Protein AF-A0A7S2ATQ6-F1 (afdb_monomer_lite)

Sequence (217 aa):
RILLGAAATAGFAAFALIPTEQLEQTSNAPVFMQLEAVATLQLRLDEAAKFADDGNADGYRALLESMTGNDDRNAYTILKKAGLRLDDAAKRERARVLSIEVRDALDEALQYFDAMAAPGVIKGAALLANDERRRFAKTAATSTAAKLSEFARLYGREDREAGAERALTKMGPMQVATETTIPVGSQQEGEDGVEGVASSPSPPPPPPPTPLQRLGW

Secondary structure (DSSP, 8-state):
-HHHHHHHHHHHHHHHTS-GGGTS------HHHHHHHHHHHHHHHHHHHHHHHTT-HHHHHHHHHHHHSSSTTSHHHHHHHHHTT-SSHHHHHHHHHHHHHHHHHHHHHHHHHHHHT-TTS--GGGGG-SHHHHHHHHHHHHHHHHHHHHHHTTS-HHHHHHHHHHHHHHH-S--------------------------PPPPPPPPPPPHHHHHT-

pLDDT: mean 75.15, std 18.69, range [37.72, 96.81]

Structure (mmCIF, N/CA/C/O backbone):
data_AF-A0A7S2ATQ6-F1
#
_entry.id   AF-A0A7S2ATQ6-F1
#
loop_
_atom_site.group_PDB
_atom_site.id
_atom_site.type_symbol
_atom_site.label_atom_id
_atom_site.label_alt_id
_atom_site.label_comp_id
_atom_site.label_asym_id
_atom_site.label_entity_id
_atom_site.label_seq_id
_atom_site.pdbx_PDB_ins_code
_atom_site.Cartn_x
_atom_site.Cartn_y
_atom_site.Cartn_z
_atom_site.occupancy
_atom_site.B_iso_or_equiv
_atom_site.auth_seq_id
_atom_site.auth_comp_id
_atom_site.auth_asym_id
_atom_site.auth_atom_id
_atom_site.pdbx_PDB_model_num
ATOM 1 N N . ARG A 1 1 ? 19.274 -17.275 46.325 1.00 51.59 1 ARG A N 1
ATOM 2 C CA . ARG A 1 1 ? 19.495 -17.383 44.858 1.00 51.59 1 ARG A CA 1
ATOM 3 C C . ARG A 1 1 ? 18.257 -17.928 44.141 1.00 51.59 1 ARG A C 1
ATOM 5 O O . ARG A 1 1 ? 17.758 -17.227 43.280 1.00 51.59 1 ARG A O 1
ATOM 12 N N . ILE A 1 2 ? 17.688 -19.067 44.558 1.00 56.69 2 ILE A N 1
ATOM 13 C CA . ILE A 1 2 ? 16.440 -19.617 43.976 1.00 56.69 2 ILE A CA 1
ATOM 14 C C . ILE A 1 2 ? 15.232 -18.672 44.151 1.00 56.69 2 ILE A C 1
ATOM 16 O O . ILE A 1 2 ? 14.524 -18.407 43.189 1.00 56.69 2 ILE A O 1
ATOM 20 N N . LEU A 1 3 ? 15.057 -18.067 45.334 1.00 55.44 3 LEU A N 1
ATOM 21 C CA . LEU A 1 3 ? 13.984 -17.084 45.585 1.00 55.44 3 LEU A CA 1
ATOM 22 C C . LEU A 1 3 ? 14.083 -15.817 44.719 1.00 55.44 3 LEU A C 1
ATOM 24 O O . LEU A 1 3 ? 13.065 -15.257 44.330 1.00 55.44 3 LEU A O 1
ATOM 28 N N . LEU A 1 4 ? 15.304 -15.391 44.383 1.00 58.06 4 LEU A N 1
ATOM 29 C CA . LEU A 1 4 ? 15.530 -14.233 43.515 1.00 58.06 4 LEU A CA 1
ATOM 30 C C . LEU A 1 4 ? 15.189 -14.569 42.053 1.00 58.06 4 LEU A C 1
ATOM 32 O O . LEU A 1 4 ? 14.639 -13.736 41.343 1.00 58.06 4 LEU A O 1
ATOM 36 N N . GLY A 1 5 ? 15.465 -15.812 41.636 1.00 53.84 5 GLY A N 1
ATOM 37 C CA . GLY A 1 5 ? 15.050 -16.341 40.337 1.00 53.84 5 GLY A CA 1
ATOM 38 C C . GLY A 1 5 ? 13.530 -16.412 40.211 1.00 53.84 5 GLY A C 1
ATOM 39 O O . GLY A 1 5 ? 12.989 -15.875 39.256 1.00 53.84 5 GLY A O 1
ATOM 40 N N . ALA A 1 6 ? 12.839 -16.970 41.211 1.00 58.44 6 ALA A N 1
ATOM 41 C CA . ALA A 1 6 ? 11.378 -17.088 41.203 1.00 58.44 6 ALA A CA 1
ATOM 42 C C . ALA A 1 6 ? 10.665 -15.722 41.190 1.00 58.44 6 ALA A C 1
ATOM 44 O O . ALA A 1 6 ? 9.692 -15.545 40.460 1.00 58.44 6 ALA A O 1
ATOM 45 N N . ALA A 1 7 ? 11.173 -14.738 41.941 1.00 59.41 7 ALA A N 1
ATOM 46 C CA . ALA A 1 7 ? 10.636 -13.377 41.928 1.00 59.41 7 ALA A CA 1
ATOM 47 C C . ALA A 1 7 ? 10.831 -12.685 40.566 1.00 59.41 7 ALA A C 1
ATOM 49 O O . ALA A 1 7 ? 9.924 -12.008 40.086 1.00 59.41 7 ALA A O 1
ATOM 50 N N . ALA A 1 8 ? 11.976 -12.900 39.907 1.00 58.59 8 ALA A N 1
ATOM 51 C CA . ALA A 1 8 ? 12.214 -12.382 38.563 1.00 58.59 8 ALA A CA 1
ATOM 52 C C . ALA A 1 8 ? 11.282 -13.039 37.530 1.00 58.59 8 ALA A C 1
ATOM 54 O O . ALA A 1 8 ? 10.672 -12.333 36.732 1.00 58.59 8 ALA A O 1
ATOM 55 N N . THR A 1 9 ? 11.095 -14.364 37.572 1.00 60.38 9 THR A N 1
ATOM 56 C CA . THR A 1 9 ? 10.189 -15.063 36.641 1.00 60.38 9 THR A CA 1
ATOM 57 C C . THR A 1 9 ? 8.727 -14.658 36.850 1.00 60.38 9 THR A C 1
ATOM 59 O O . THR A 1 9 ? 8.008 -14.469 35.873 1.00 60.38 9 THR A O 1
ATOM 62 N N . ALA A 1 10 ? 8.297 -14.448 38.100 1.00 59.09 10 ALA A N 1
ATOM 63 C CA . ALA A 1 10 ? 6.959 -13.944 38.415 1.00 59.0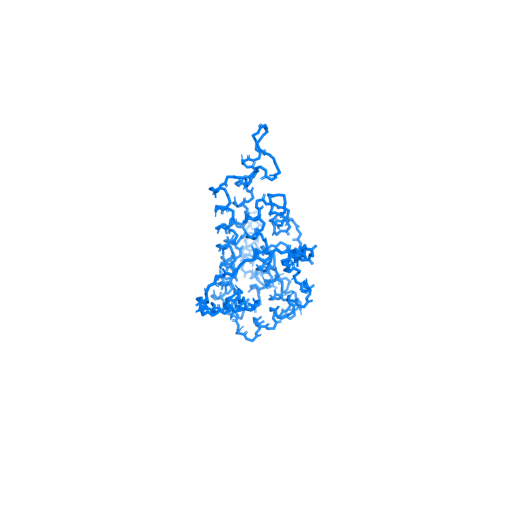9 10 ALA A CA 1
ATOM 64 C C . ALA A 1 10 ? 6.753 -12.490 37.945 1.00 59.09 10 ALA A C 1
ATOM 66 O O . ALA A 1 10 ? 5.690 -12.162 37.422 1.00 59.09 10 ALA A O 1
ATOM 67 N N . GLY A 1 11 ? 7.777 -11.634 38.059 1.00 58.06 11 GLY A N 1
ATOM 68 C CA . GLY A 1 11 ? 7.748 -10.266 37.532 1.00 58.06 11 GLY A CA 1
ATOM 69 C C . GLY A 1 11 ? 7.658 -10.211 36.003 1.00 58.06 11 GLY A C 1
ATOM 70 O O . GLY A 1 11 ? 6.852 -9.458 35.464 1.00 58.06 11 GLY A O 1
ATOM 71 N N . PHE A 1 12 ? 8.416 -11.052 35.291 1.00 57.91 12 PHE A N 1
ATOM 72 C CA . PHE A 1 12 ? 8.335 -11.147 33.827 1.00 57.91 12 PHE A CA 1
ATOM 73 C C . PHE A 1 12 ? 7.008 -11.747 33.342 1.00 57.91 12 PHE A C 1
ATOM 75 O O . PHE A 1 12 ? 6.458 -11.274 32.350 1.00 57.91 12 PHE A O 1
ATOM 82 N N . ALA A 1 13 ? 6.453 -12.730 34.058 1.00 57.47 13 ALA A N 1
ATOM 83 C CA . ALA A 1 13 ? 5.127 -13.268 33.754 1.00 57.47 13 ALA A CA 1
ATOM 84 C C . ALA A 1 13 ? 4.019 -12.217 33.956 1.00 57.47 13 ALA A C 1
ATOM 86 O O . ALA A 1 13 ? 3.088 -12.155 33.157 1.00 57.47 13 ALA A O 1
ATOM 87 N N . ALA A 1 14 ? 4.143 -11.349 34.967 1.00 58.22 14 ALA A N 1
ATOM 88 C CA . ALA A 1 14 ? 3.207 -10.246 35.183 1.00 58.22 14 ALA A CA 1
ATOM 89 C C . ALA A 1 14 ? 3.276 -9.192 34.063 1.00 58.22 14 ALA A C 1
ATOM 91 O O . ALA A 1 14 ? 2.235 -8.698 33.642 1.00 58.22 14 ALA A O 1
ATOM 92 N N . PHE A 1 15 ? 4.466 -8.896 33.526 1.00 54.22 15 PHE A N 1
ATOM 93 C CA . PHE A 1 15 ? 4.622 -7.998 32.371 1.00 54.22 15 PHE A CA 1
ATOM 94 C C . PHE A 1 15 ? 4.136 -8.608 31.047 1.00 54.22 15 PHE A C 1
ATOM 96 O O . PHE A 1 15 ? 3.654 -7.869 30.195 1.00 54.22 15 PHE A O 1
ATOM 103 N N . ALA A 1 16 ? 4.196 -9.934 30.880 1.00 58.81 16 ALA A N 1
ATOM 104 C CA . ALA A 1 16 ? 3.630 -10.623 29.713 1.00 58.81 16 ALA A CA 1
ATOM 105 C C . ALA A 1 16 ? 2.086 -10.615 29.686 1.00 58.81 16 ALA A C 1
ATOM 107 O O . ALA A 1 16 ? 1.490 -10.828 28.635 1.00 58.81 16 ALA A O 1
ATOM 108 N N . LEU A 1 17 ? 1.447 -10.371 30.836 1.00 57.38 17 LEU A N 1
ATOM 109 C CA . LEU A 1 17 ? -0.008 -10.268 30.995 1.00 57.38 17 LEU A CA 1
ATOM 110 C C . LEU A 1 17 ? -0.537 -8.830 30.906 1.00 57.38 17 LEU A C 1
ATOM 112 O O . LEU A 1 17 ? -1.751 -8.634 30.937 1.00 57.38 17 LEU A O 1
ATOM 116 N N . ILE A 1 18 ? 0.340 -7.826 30.800 1.00 52.88 18 ILE A N 1
ATOM 117 C CA . ILE A 1 18 ? -0.088 -6.457 30.508 1.00 52.88 18 ILE A CA 1
ATOM 118 C C . ILE A 1 18 ? -0.430 -6.414 29.015 1.00 52.88 18 ILE A C 1
ATOM 120 O O . ILE A 1 18 ? 0.461 -6.673 28.203 1.00 52.88 18 ILE A O 1
ATOM 124 N N . PRO A 1 19 ? -1.677 -6.083 28.627 1.00 53.47 19 PRO A N 1
ATOM 125 C CA . PRO A 1 19 ? -2.028 -5.925 27.226 1.00 53.47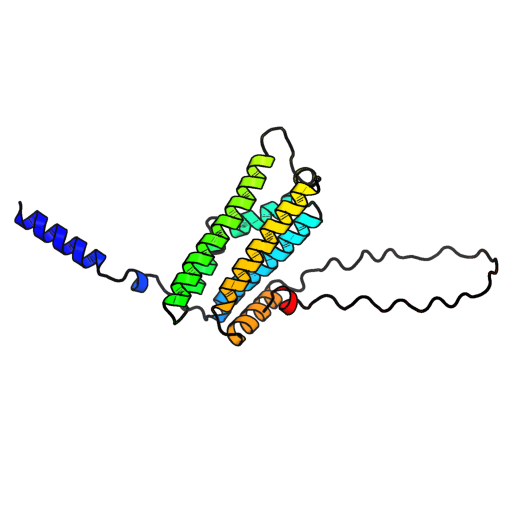 19 PRO A CA 1
ATOM 126 C C . PRO A 1 19 ? -1.206 -4.765 26.666 1.00 53.47 19 PRO A C 1
ATOM 128 O O . PRO A 1 19 ? -1.493 -3.593 26.912 1.00 53.47 19 PRO A O 1
ATOM 131 N N . THR A 1 20 ? -0.151 -5.084 25.922 1.00 55.44 20 THR A N 1
ATOM 132 C CA . THR A 1 20 ? 0.688 -4.107 25.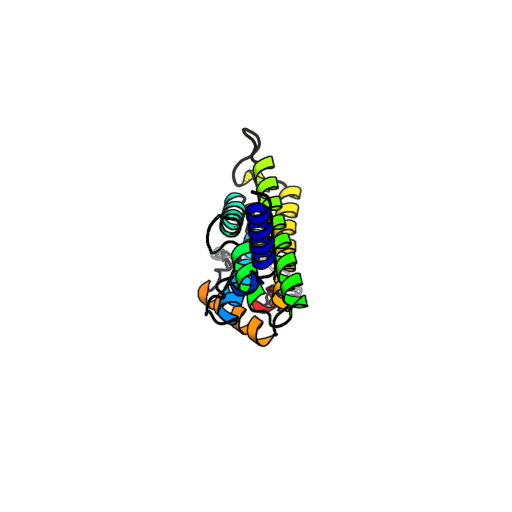214 1.00 55.44 20 THR A CA 1
ATOM 133 C C . THR A 1 20 ? -0.123 -3.287 24.208 1.00 55.44 20 THR A C 1
ATOM 135 O O . THR A 1 20 ? 0.265 -2.174 23.870 1.00 55.44 20 THR A O 1
ATOM 138 N N . GLU A 1 21 ? -1.304 -3.778 23.831 1.00 52.47 21 GLU A N 1
ATOM 139 C CA . GLU A 1 21 ? -2.352 -3.076 23.084 1.00 52.47 21 GLU A CA 1
ATOM 140 C C . GLU A 1 21 ? -2.775 -1.744 23.730 1.00 52.47 21 GLU A C 1
ATOM 142 O O . GLU A 1 21 ? -3.136 -0.813 23.019 1.00 52.47 21 GLU A O 1
ATOM 147 N N . GLN A 1 22 ? -2.708 -1.618 25.064 1.00 50.53 22 GLN A N 1
ATOM 148 C CA . GLN A 1 22 ? -3.046 -0.372 25.775 1.00 50.53 22 GLN A CA 1
ATOM 149 C C . GLN A 1 22 ? -1.888 0.636 25.818 1.00 50.53 22 GLN A C 1
ATOM 151 O O . GLN A 1 22 ? -2.097 1.803 26.147 1.00 50.53 22 GLN A O 1
ATOM 156 N N . LEU A 1 23 ? -0.667 0.195 25.500 1.00 49.81 23 LEU A N 1
ATOM 157 C CA . LEU A 1 23 ? 0.533 1.034 25.458 1.00 49.81 23 LEU A CA 1
ATOM 158 C C . LEU A 1 23 ? 0.834 1.557 24.050 1.00 49.81 23 LEU A C 1
ATOM 160 O O . LEU A 1 23 ? 1.665 2.456 23.906 1.00 49.81 23 LEU A O 1
ATOM 164 N N . GLU A 1 24 ? 0.168 1.038 23.012 1.00 56.75 24 GLU A N 1
ATOM 165 C CA . GLU A 1 24 ? 0.242 1.643 21.687 1.00 56.75 24 GLU A CA 1
ATOM 166 C C . GLU A 1 24 ? -0.441 3.010 21.740 1.00 56.75 24 GLU A C 1
ATOM 168 O O . GLU A 1 24 ? -1.661 3.129 21.818 1.00 56.75 24 GLU A O 1
ATOM 173 N N . GLN A 1 25 ? 0.385 4.058 21.757 1.00 52.22 25 GLN A N 1
ATOM 174 C CA . GLN A 1 25 ? -0.034 5.451 21.801 1.00 52.22 25 GLN A CA 1
ATOM 175 C C . GLN A 1 25 ? -1.041 5.689 20.673 1.00 52.22 25 GLN A C 1
ATOM 177 O O . GLN A 1 25 ? -0.682 5.735 19.496 1.00 52.22 25 GLN A O 1
ATOM 182 N N . THR A 1 26 ? -2.318 5.803 21.025 1.00 55.53 26 THR A N 1
ATOM 183 C CA . THR A 1 26 ? -3.406 5.619 20.065 1.00 55.53 26 THR A CA 1
ATOM 184 C C . THR A 1 26 ? -3.509 6.714 19.015 1.00 55.53 26 THR A C 1
ATOM 186 O O . THR A 1 26 ? -4.411 6.631 18.209 1.00 55.53 26 THR A O 1
ATOM 189 N N . SER A 1 27 ? -2.642 7.727 18.929 1.00 55.53 27 SER A N 1
ATOM 190 C CA . SER A 1 27 ? -2.921 8.974 18.194 1.00 55.53 27 SER A CA 1
ATOM 191 C C . SER A 1 27 ? -4.260 9.598 18.647 1.00 55.53 27 SER A C 1
ATOM 193 O O . SER A 1 27 ? -5.176 8.936 19.118 1.00 55.53 27 SER A O 1
ATOM 195 N N . ASN A 1 28 ? -4.445 10.907 18.539 1.00 62.81 28 ASN A N 1
ATOM 196 C CA . ASN A 1 28 ? -5.760 11.536 18.780 1.00 62.81 28 ASN A CA 1
ATOM 197 C C . ASN A 1 28 ? -6.391 12.029 17.473 1.00 62.81 28 ASN A C 1
ATOM 199 O O . ASN A 1 28 ? -7.401 12.723 17.489 1.00 62.81 28 ASN A O 1
ATOM 203 N N . ALA A 1 29 ? -5.804 11.658 16.329 1.00 67.69 29 ALA A N 1
ATOM 204 C CA . ALA A 1 29 ? -6.329 12.040 15.029 1.00 67.69 29 ALA A CA 1
ATOM 205 C C . ALA A 1 29 ? -7.695 11.368 14.766 1.00 67.69 29 ALA A C 1
ATOM 207 O O . ALA A 1 29 ? -7.808 10.152 14.976 1.00 67.69 29 ALA A O 1
ATOM 208 N N . PRO A 1 30 ? -8.707 12.117 14.292 1.00 79.44 30 PRO A N 1
ATOM 209 C CA . PRO A 1 30 ? -10.001 11.567 13.892 1.00 79.44 30 PRO A CA 1
ATOM 210 C C . PRO A 1 30 ? -9.880 10.426 12.870 1.00 79.44 30 PRO A C 1
ATOM 212 O O . PRO A 1 30 ? -8.963 10.428 12.048 1.00 79.44 30 PRO A O 1
ATOM 215 N N . VAL A 1 31 ? -10.832 9.483 12.878 1.00 82.38 31 VAL A N 1
ATOM 216 C CA . VAL A 1 31 ? -10.854 8.313 11.971 1.00 82.38 31 VAL A CA 1
ATOM 217 C C . VAL A 1 31 ? -10.746 8.732 10.503 1.00 82.38 31 VAL A C 1
ATOM 219 O O . VAL A 1 31 ? -9.924 8.184 9.770 1.00 82.38 31 VAL A O 1
ATOM 222 N N . PHE A 1 32 ? -11.477 9.772 10.094 1.00 79.75 32 PHE A N 1
ATOM 223 C CA . PHE A 1 32 ? -11.429 10.279 8.721 1.00 79.75 32 PHE A CA 1
ATOM 224 C C . PHE A 1 32 ? -10.024 10.740 8.287 1.00 79.75 32 PHE A C 1
ATOM 226 O O . PHE A 1 32 ? -9.690 10.611 7.115 1.00 79.75 32 PHE A O 1
ATOM 233 N N . MET A 1 33 ? -9.169 11.239 9.196 1.00 82.75 33 MET A N 1
ATOM 234 C CA . MET A 1 33 ? -7.786 11.619 8.850 1.00 82.75 33 MET A CA 1
ATOM 235 C C . MET A 1 33 ? -6.910 10.394 8.582 1.00 82.75 33 MET A C 1
ATOM 237 O O . MET A 1 33 ? -5.999 10.451 7.761 1.00 82.75 33 MET A O 1
ATOM 241 N N . GLN A 1 34 ? -7.178 9.280 9.265 1.00 86.44 34 GLN A N 1
ATOM 242 C CA . GLN A 1 34 ? -6.491 8.019 8.988 1.00 86.44 34 GLN A CA 1
ATOM 243 C C . GLN A 1 34 ? -6.958 7.450 7.643 1.00 86.44 34 GLN A C 1
ATOM 245 O O . GLN A 1 34 ? -6.140 7.020 6.834 1.00 86.44 34 GLN A O 1
ATOM 250 N N . LEU A 1 35 ? -8.263 7.521 7.363 1.00 89.81 35 LEU A N 1
ATOM 251 C CA . LEU A 1 35 ? -8.834 7.070 6.092 1.00 89.81 35 LEU A CA 1
ATOM 252 C C . LEU A 1 35 ? -8.438 7.950 4.903 1.00 89.81 35 LEU A C 1
ATOM 254 O O . LEU A 1 35 ? -8.278 7.426 3.806 1.00 89.81 35 LEU A O 1
ATOM 258 N N . GLU A 1 36 ? -8.184 9.243 5.111 1.00 91.44 36 GLU A N 1
ATOM 259 C CA . GLU A 1 36 ? -7.561 10.120 4.110 1.00 91.44 36 GLU A CA 1
ATOM 260 C C . GLU A 1 36 ? -6.202 9.567 3.656 1.00 91.44 36 GLU A C 1
ATOM 262 O O . GLU A 1 36 ? -5.908 9.522 2.460 1.00 91.44 36 GLU A O 1
ATOM 267 N N . ALA A 1 37 ? -5.369 9.108 4.595 1.00 89.94 37 ALA A N 1
ATOM 268 C CA . ALA A 1 37 ? -4.071 8.524 4.272 1.00 89.94 37 ALA A CA 1
ATOM 269 C C . ALA A 1 37 ? -4.219 7.189 3.516 1.00 89.94 37 ALA A C 1
ATOM 271 O O . ALA A 1 37 ? -3.501 6.960 2.544 1.00 89.94 37 ALA A O 1
ATOM 272 N N . VAL A 1 38 ? -5.191 6.350 3.895 1.00 92.56 38 VAL A N 1
ATOM 273 C CA . VAL A 1 38 ? -5.511 5.101 3.175 1.00 92.56 38 VAL A CA 1
ATOM 274 C C . VAL A 1 38 ? -5.995 5.384 1.748 1.00 92.56 38 VAL A C 1
ATOM 276 O O . VAL A 1 38 ? -5.505 4.769 0.803 1.00 92.56 38 VAL A O 1
ATOM 279 N N . ALA A 1 39 ? -6.898 6.350 1.566 1.00 92.19 39 ALA A N 1
ATOM 280 C CA . ALA A 1 39 ? -7.373 6.768 0.246 1.00 92.19 39 ALA A CA 1
ATOM 281 C C . ALA A 1 39 ? -6.237 7.355 -0.609 1.00 92.19 39 ALA A C 1
ATOM 283 O O . ALA A 1 39 ? -6.137 7.076 -1.801 1.00 92.19 39 ALA A O 1
ATOM 284 N N . THR A 1 40 ? -5.329 8.118 0.005 1.00 91.62 40 THR A N 1
ATOM 285 C CA . THR A 1 40 ? -4.134 8.642 -0.674 1.00 91.62 40 THR A CA 1
ATOM 286 C C . THR A 1 40 ? -3.250 7.506 -1.198 1.00 91.62 40 THR A C 1
ATOM 288 O O . THR A 1 40 ? -2.775 7.582 -2.329 1.00 91.62 40 THR A O 1
ATOM 291 N N . LEU A 1 41 ? -3.050 6.434 -0.421 1.00 92.88 41 LEU A N 1
ATOM 292 C CA . LEU A 1 41 ? -2.300 5.252 -0.871 1.00 92.88 41 LEU A CA 1
ATOM 293 C C . LEU A 1 41 ? -2.982 4.546 -2.050 1.00 92.88 41 LEU A C 1
ATOM 295 O O . LEU A 1 41 ? -2.300 4.150 -2.990 1.00 92.88 41 LEU A O 1
ATOM 299 N N . GLN A 1 42 ? -4.312 4.419 -2.034 1.00 92.19 42 GLN A N 1
ATOM 300 C CA . GLN A 1 42 ? -5.053 3.829 -3.156 1.00 92.19 42 GLN A CA 1
ATOM 301 C C . GLN A 1 42 ? -4.876 4.641 -4.437 1.00 92.19 42 GLN A C 1
ATOM 303 O O . GLN A 1 42 ? -4.553 4.086 -5.482 1.00 92.19 42 GLN A O 1
ATOM 308 N N . LEU A 1 43 ? -5.012 5.963 -4.344 1.00 91.38 43 LEU A N 1
ATOM 309 C CA . LEU A 1 43 ? -4.833 6.846 -5.489 1.00 91.38 43 LEU A CA 1
ATOM 310 C C . LEU A 1 43 ? -3.388 6.825 -6.020 1.00 91.38 43 LEU A C 1
ATOM 312 O O . LEU A 1 43 ? -3.182 6.898 -7.230 1.00 91.38 43 LEU A O 1
ATOM 316 N N . ARG A 1 44 ? -2.388 6.671 -5.142 1.00 92.69 44 ARG A N 1
ATOM 317 C CA . ARG A 1 44 ? -1.001 6.418 -5.563 1.00 92.69 44 ARG A CA 1
ATOM 318 C C . ARG A 1 44 ? -0.880 5.080 -6.286 1.00 92.69 44 ARG A C 1
ATOM 320 O O . ARG A 1 44 ? -0.267 5.021 -7.336 1.00 92.69 44 ARG A O 1
ATOM 327 N N . LEU A 1 45 ? -1.485 4.002 -5.800 1.00 93.75 45 LEU A N 1
ATOM 328 C CA . LEU A 1 45 ? -1.434 2.720 -6.514 1.00 93.75 45 LEU A CA 1
ATOM 329 C C . LEU A 1 45 ? -2.115 2.766 -7.887 1.00 93.75 45 LEU A C 1
ATOM 331 O O . LEU A 1 45 ? -1.615 2.151 -8.829 1.00 93.75 45 LEU A O 1
ATOM 335 N N . ASP A 1 46 ? -3.185 3.544 -8.037 1.00 93.25 46 ASP A N 1
ATOM 336 C CA . ASP A 1 46 ? -3.780 3.825 -9.348 1.00 93.25 46 ASP A CA 1
ATOM 337 C C . ASP A 1 46 ? -2.812 4.590 -10.265 1.00 93.25 46 ASP A C 1
ATOM 339 O O . ASP A 1 46 ? -2.730 4.316 -11.463 1.00 93.25 46 ASP A O 1
ATOM 343 N N . GLU A 1 47 ? -2.057 5.546 -9.723 1.00 92.25 47 GLU A N 1
ATOM 344 C CA . GLU A 1 47 ? -1.001 6.255 -10.451 1.00 92.25 47 GLU A CA 1
ATOM 345 C C . GLU A 1 47 ? 0.172 5.328 -10.815 1.00 92.25 47 GLU A C 1
ATOM 347 O O . GLU A 1 47 ? 0.651 5.367 -11.947 1.00 92.25 47 GLU A O 1
ATOM 352 N N . ALA A 1 48 ? 0.568 4.413 -9.927 1.00 92.38 48 ALA A N 1
ATOM 353 C CA . ALA A 1 48 ? 1.543 3.370 -10.235 1.00 92.38 48 ALA A CA 1
ATOM 354 C C . ALA A 1 48 ? 1.053 2.489 -11.392 1.00 92.38 48 ALA A C 1
ATOM 356 O O . ALA A 1 48 ? 1.802 2.223 -12.328 1.00 92.38 48 ALA A O 1
ATOM 357 N N . ALA A 1 49 ? -0.216 2.073 -11.383 1.00 92.69 49 ALA A N 1
ATOM 358 C CA . ALA A 1 49 ? -0.783 1.293 -12.478 1.00 92.69 49 ALA A CA 1
ATOM 359 C C . ALA A 1 49 ? -0.722 2.045 -13.823 1.00 92.69 49 ALA A C 1
ATOM 361 O O . ALA A 1 49 ? -0.436 1.423 -14.846 1.00 92.69 49 ALA A O 1
ATOM 362 N N . LYS A 1 50 ? -0.909 3.373 -13.823 1.00 91.88 50 LYS A N 1
ATOM 363 C CA . LYS A 1 50 ? -0.718 4.213 -15.020 1.00 91.88 50 LYS A CA 1
ATOM 364 C C . LYS A 1 50 ? 0.743 4.268 -15.456 1.00 91.88 50 LYS A C 1
ATOM 366 O O . LYS A 1 50 ? 1.024 4.011 -16.617 1.00 91.88 50 LYS A O 1
ATOM 371 N N . PHE A 1 51 ? 1.686 4.496 -14.538 1.00 90.69 51 PHE A N 1
ATOM 372 C CA . PHE A 1 51 ? 3.114 4.445 -14.878 1.00 90.69 51 PHE A CA 1
ATOM 373 C C . PHE A 1 51 ? 3.534 3.083 -15.438 1.00 90.69 51 PHE A C 1
ATOM 375 O O . PHE A 1 51 ? 4.387 3.023 -16.324 1.00 90.69 51 PHE A O 1
ATOM 382 N N . ALA A 1 52 ? 2.917 1.997 -14.964 1.00 89.25 52 ALA A N 1
ATOM 383 C CA . ALA A 1 52 ? 3.127 0.667 -15.515 1.00 89.25 52 ALA A CA 1
ATOM 384 C C . ALA A 1 52 ? 2.624 0.548 -16.965 1.00 89.25 52 ALA A C 1
ATOM 386 O O . ALA A 1 52 ? 3.340 -0.001 -17.805 1.00 89.25 52 ALA A O 1
ATOM 387 N N . ASP A 1 53 ? 1.435 1.079 -17.267 1.00 89.25 53 ASP A N 1
ATOM 388 C CA . ASP A 1 53 ? 0.881 1.130 -18.628 1.00 89.25 53 ASP A CA 1
ATOM 389 C C . ASP A 1 53 ? 1.739 2.001 -19.564 1.00 89.25 53 ASP A C 1
ATOM 391 O O . ASP A 1 53 ? 2.060 1.580 -20.676 1.00 89.25 53 ASP A O 1
ATOM 395 N N . ASP A 1 54 ? 2.191 3.160 -19.082 1.00 87.94 54 ASP A N 1
ATOM 396 C CA . ASP A 1 54 ? 3.001 4.125 -19.836 1.00 87.94 54 ASP A CA 1
ATOM 397 C C . ASP A 1 54 ? 4.462 3.669 -20.028 1.00 87.94 54 ASP A C 1
ATOM 399 O O . ASP A 1 54 ? 5.253 4.328 -20.705 1.00 87.94 54 ASP A O 1
ATOM 403 N N . GLY A 1 55 ? 4.862 2.551 -19.412 1.00 85.62 55 GLY A N 1
ATOM 404 C CA . GLY A 1 55 ? 6.244 2.066 -19.429 1.00 85.62 55 GLY A CA 1
ATOM 405 C C . GLY A 1 55 ? 7.221 2.935 -18.622 1.00 85.62 55 GLY A C 1
ATOM 406 O O . GLY A 1 55 ? 8.438 2.786 -18.756 1.00 85.62 55 GLY A O 1
ATOM 407 N N . ASN A 1 56 ? 6.719 3.828 -17.766 1.00 87.81 56 ASN A N 1
ATOM 408 C CA . ASN A 1 56 ? 7.524 4.698 -16.915 1.00 87.81 56 ASN A CA 1
ATOM 409 C C . ASN A 1 56 ? 8.011 3.947 -15.664 1.00 87.81 56 ASN A C 1
ATOM 411 O O . ASN A 1 56 ? 7.465 4.077 -14.567 1.00 87.81 56 ASN A O 1
ATOM 415 N N . ALA A 1 57 ? 9.064 3.150 -15.842 1.00 86.94 57 ALA A N 1
ATOM 416 C CA . ALA A 1 57 ? 9.658 2.338 -14.781 1.00 86.94 57 ALA A CA 1
ATOM 417 C C . ALA A 1 57 ? 10.168 3.165 -13.589 1.00 86.94 57 ALA A C 1
ATOM 419 O O . ALA A 1 57 ? 10.006 2.743 -12.445 1.00 86.94 57 ALA A O 1
ATOM 420 N N . ASP A 1 58 ? 10.758 4.335 -13.849 1.00 87.69 58 ASP A N 1
ATOM 421 C CA . ASP A 1 58 ? 11.326 5.191 -12.803 1.00 87.69 58 ASP A CA 1
ATOM 422 C C . ASP A 1 58 ? 10.216 5.820 -11.950 1.00 87.69 58 ASP A C 1
ATOM 424 O O . ASP A 1 58 ? 10.299 5.803 -10.722 1.00 87.69 58 ASP A O 1
ATOM 428 N N . GLY A 1 59 ? 9.138 6.296 -12.587 1.00 89.00 59 GLY A N 1
ATOM 429 C CA . GLY A 1 59 ? 7.951 6.807 -11.896 1.00 89.00 59 GLY A CA 1
ATOM 430 C C . GLY A 1 59 ? 7.255 5.732 -11.062 1.00 89.00 59 GLY A C 1
ATOM 431 O O . GLY A 1 59 ? 6.956 5.958 -9.891 1.00 89.00 59 GLY A O 1
ATOM 432 N N . TYR A 1 60 ? 7.072 4.535 -11.629 1.00 89.94 60 TYR A N 1
ATOM 433 C CA . TYR A 1 60 ? 6.512 3.388 -10.911 1.00 89.94 60 TYR A CA 1
ATOM 434 C C . TYR A 1 60 ? 7.330 3.043 -9.658 1.00 89.94 60 TYR A C 1
ATOM 436 O O . TYR A 1 60 ? 6.785 2.962 -8.556 1.00 89.94 60 TYR A O 1
ATOM 444 N N . ARG A 1 61 ? 8.650 2.887 -9.818 1.00 89.62 61 ARG A N 1
ATOM 445 C CA . ARG A 1 61 ? 9.573 2.546 -8.731 1.00 89.62 61 ARG A CA 1
ATOM 446 C C . ARG A 1 61 ? 9.585 3.613 -7.642 1.00 89.62 61 ARG A C 1
ATOM 448 O O . ARG A 1 61 ? 9.409 3.273 -6.476 1.00 89.62 61 ARG A O 1
ATOM 455 N N . ALA A 1 62 ? 9.753 4.882 -8.013 1.00 89.38 62 ALA A N 1
ATOM 456 C CA . ALA A 1 62 ? 9.784 5.987 -7.057 1.00 89.38 62 ALA A CA 1
ATOM 457 C C . ALA A 1 62 ? 8.495 6.044 -6.223 1.00 89.38 62 ALA A C 1
ATOM 459 O O . ALA A 1 62 ? 8.532 6.305 -5.019 1.00 89.38 62 ALA A O 1
ATOM 460 N N . LEU A 1 63 ? 7.348 5.753 -6.846 1.00 91.38 63 LEU A N 1
ATOM 461 C CA . LEU A 1 63 ? 6.078 5.713 -6.141 1.00 91.38 63 LEU A CA 1
ATOM 462 C C . LEU A 1 63 ? 6.006 4.546 -5.150 1.00 91.38 63 LEU A C 1
ATOM 464 O O . LEU A 1 63 ? 5.606 4.762 -4.006 1.00 91.38 63 LEU A O 1
ATOM 468 N N . LEU A 1 64 ? 6.422 3.340 -5.553 1.00 91.75 64 LEU A N 1
ATOM 469 C CA . LEU A 1 64 ? 6.484 2.182 -4.657 1.00 91.75 64 LEU A CA 1
ATOM 470 C C . LEU A 1 64 ? 7.435 2.417 -3.474 1.00 91.75 64 LEU A C 1
ATOM 472 O O . LEU A 1 64 ? 7.035 2.199 -2.334 1.00 91.75 64 LEU A O 1
ATOM 476 N N . GLU A 1 65 ? 8.645 2.927 -3.719 1.00 91.31 65 GLU A N 1
ATOM 477 C CA . GLU A 1 65 ? 9.624 3.252 -2.667 1.00 91.31 65 GLU A CA 1
ATOM 478 C C . GLU A 1 65 ? 9.065 4.285 -1.676 1.00 91.31 65 GLU A C 1
ATOM 480 O O . GLU A 1 65 ? 9.265 4.173 -0.465 1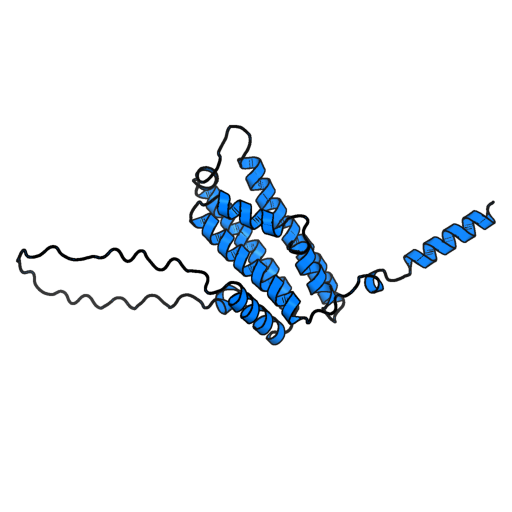.00 91.31 65 GLU A O 1
ATOM 485 N N . SER A 1 66 ? 8.284 5.258 -2.162 1.00 90.44 66 SER A N 1
ATOM 486 C CA . SER A 1 66 ? 7.606 6.231 -1.295 1.00 90.44 66 SER A CA 1
ATOM 487 C C . SER A 1 66 ? 6.548 5.606 -0.374 1.00 90.44 66 SER A C 1
ATOM 489 O O . SER A 1 66 ? 6.157 6.231 0.609 1.00 90.44 66 SER A O 1
ATOM 491 N N . MET A 1 67 ? 6.055 4.405 -0.697 1.00 91.50 67 MET A N 1
ATOM 492 C CA . MET A 1 67 ? 5.039 3.683 0.076 1.00 91.50 67 MET A CA 1
ATOM 493 C C . MET A 1 67 ? 5.637 2.606 0.993 1.00 91.50 67 MET A C 1
ATOM 495 O O . MET A 1 67 ? 4.967 2.201 1.942 1.00 91.50 67 MET A O 1
ATOM 499 N N . THR A 1 68 ? 6.871 2.161 0.751 1.00 89.12 68 THR A N 1
ATOM 500 C CA . THR A 1 68 ? 7.568 1.136 1.556 1.00 89.12 68 THR A CA 1
ATOM 501 C C . THR A 1 68 ? 8.701 1.682 2.422 1.00 89.12 68 THR A C 1
ATOM 503 O O . THR A 1 68 ? 9.256 0.944 3.231 1.00 89.12 68 THR A O 1
ATOM 506 N N . GLY A 1 69 ? 9.046 2.965 2.287 1.00 83.44 69 GLY A N 1
ATOM 507 C CA . GLY A 1 69 ? 10.139 3.589 3.031 1.00 83.44 69 GLY A CA 1
ATOM 508 C C . GLY A 1 69 ? 10.022 3.488 4.560 1.00 83.44 69 GLY A C 1
ATOM 509 O O . GLY A 1 69 ? 8.989 3.154 5.129 1.00 83.44 69 GLY A O 1
ATOM 510 N N . ASN A 1 70 ? 11.094 3.837 5.270 1.00 77.56 70 ASN A N 1
ATOM 511 C CA . ASN A 1 70 ? 11.137 3.795 6.741 1.00 77.56 70 ASN A CA 1
ATOM 512 C C . ASN A 1 70 ? 10.492 5.020 7.419 1.00 77.56 70 ASN A C 1
ATOM 514 O O . ASN A 1 70 ? 10.846 5.357 8.549 1.00 77.56 70 ASN A O 1
ATOM 518 N N . ASP A 1 71 ? 9.585 5.720 6.737 1.00 79.62 71 ASP A N 1
ATOM 519 C CA . ASP A 1 71 ? 8.934 6.914 7.265 1.00 79.62 71 ASP A CA 1
ATOM 520 C C . ASP A 1 71 ? 7.556 6.616 7.886 1.00 79.62 71 ASP A C 1
ATOM 522 O O . ASP A 1 71 ? 6.964 5.549 7.722 1.00 79.62 71 ASP A O 1
ATOM 526 N N . ASP A 1 72 ? 7.014 7.601 8.603 1.00 76.56 72 ASP A N 1
ATOM 527 C CA . ASP A 1 72 ? 5.674 7.533 9.201 1.00 76.56 72 ASP A CA 1
ATOM 528 C C . ASP A 1 72 ? 4.529 7.444 8.174 1.00 76.56 72 ASP A C 1
ATOM 530 O O . ASP A 1 72 ? 3.365 7.300 8.566 1.00 76.56 72 ASP A O 1
ATOM 534 N N . ARG A 1 73 ? 4.846 7.592 6.881 1.00 80.19 73 ARG A N 1
ATOM 535 C CA . ARG A 1 73 ? 3.910 7.635 5.754 1.00 80.19 73 ARG A CA 1
ATOM 536 C C . ARG A 1 73 ? 3.927 6.345 4.937 1.00 80.19 73 ARG A C 1
ATOM 538 O O . ARG A 1 73 ? 3.203 6.266 3.945 1.00 80.19 73 ARG A O 1
ATOM 545 N N . ASN A 1 74 ? 4.696 5.342 5.349 1.00 90.31 74 ASN A N 1
ATOM 546 C CA . ASN A 1 74 ? 4.672 4.048 4.693 1.00 90.31 74 ASN A CA 1
ATOM 547 C C . ASN A 1 74 ? 3.324 3.344 4.893 1.00 90.31 74 ASN A C 1
ATOM 549 O O . ASN A 1 74 ? 2.594 3.581 5.865 1.00 90.31 74 ASN A O 1
ATOM 553 N N . ALA A 1 75 ? 2.985 2.469 3.950 1.00 92.75 75 ALA A N 1
ATOM 554 C CA . ALA A 1 75 ? 1.683 1.824 3.895 1.00 92.75 75 ALA A CA 1
ATOM 555 C C . ALA A 1 75 ? 1.393 1.015 5.165 1.00 92.75 75 ALA A C 1
ATOM 557 O O . ALA A 1 75 ? 0.311 1.131 5.736 1.00 92.75 75 ALA A O 1
ATOM 558 N N . TYR A 1 76 ? 2.378 0.261 5.662 1.00 93.75 76 TYR A N 1
ATOM 559 C CA . TYR A 1 76 ? 2.226 -0.536 6.879 1.00 93.75 76 TYR A CA 1
ATOM 560 C C . TYR A 1 76 ? 1.881 0.323 8.101 1.00 93.75 76 TYR A C 1
ATOM 562 O O . TYR A 1 76 ? 0.964 0.001 8.850 1.00 93.75 76 TYR A O 1
ATOM 570 N N . THR A 1 77 ? 2.585 1.435 8.299 1.00 91.62 77 THR A N 1
ATOM 571 C CA . THR A 1 77 ? 2.400 2.330 9.446 1.00 91.62 77 THR A CA 1
ATOM 572 C C . THR A 1 77 ? 1.064 3.053 9.366 1.00 91.62 77 THR A C 1
ATOM 574 O O . THR A 1 77 ? 0.373 3.156 10.382 1.00 91.62 77 THR A O 1
ATOM 577 N N . ILE A 1 78 ? 0.668 3.510 8.173 1.00 92.12 78 ILE A N 1
ATOM 578 C CA . ILE A 1 78 ? -0.650 4.114 7.941 1.00 92.12 78 ILE A CA 1
ATOM 579 C C . ILE A 1 78 ? -1.757 3.113 8.284 1.00 92.12 78 ILE A C 1
ATOM 581 O O . ILE A 1 78 ? -2.641 3.425 9.082 1.00 92.12 78 ILE A O 1
ATOM 585 N N . LEU A 1 79 ? -1.691 1.901 7.731 1.00 94.62 79 LEU A N 1
ATOM 586 C CA . LEU A 1 79 ? -2.718 0.880 7.936 1.00 94.62 79 LEU A CA 1
ATOM 587 C C . LEU A 1 79 ? -2.743 0.374 9.378 1.00 94.62 79 LEU A C 1
ATOM 589 O O . LEU A 1 79 ? -3.820 0.210 9.944 1.00 94.62 79 LEU A O 1
ATOM 593 N N . LYS A 1 80 ? -1.582 0.232 10.023 1.00 93.00 80 LYS A N 1
ATOM 594 C CA . LYS A 1 80 ? -1.499 -0.095 11.449 1.00 93.00 80 LYS A CA 1
ATOM 595 C C . LYS A 1 80 ? -2.196 0.974 12.296 1.00 93.00 80 LYS A C 1
ATOM 597 O O . LYS A 1 80 ? -3.065 0.641 13.097 1.00 93.00 80 LYS A O 1
ATOM 602 N N . LYS A 1 81 ? -1.860 2.258 12.102 1.00 90.88 81 LYS A N 1
ATOM 603 C CA . LYS A 1 81 ? -2.460 3.385 12.844 1.00 90.88 81 LYS A CA 1
ATOM 604 C C . LYS A 1 81 ? -3.969 3.476 12.612 1.00 90.88 81 LYS A C 1
ATOM 606 O O . LYS A 1 81 ? -4.717 3.695 13.562 1.00 90.88 81 LYS A O 1
ATOM 611 N N . ALA A 1 82 ? -4.417 3.277 11.373 1.00 91.62 82 ALA A N 1
ATOM 612 C CA . ALA A 1 82 ? -5.834 3.221 11.050 1.00 91.62 82 ALA A CA 1
ATOM 613 C C . ALA A 1 82 ? -6.508 2.037 11.762 1.00 91.62 82 ALA A C 1
ATOM 615 O O . ALA A 1 82 ? -7.512 2.231 12.450 1.00 91.62 82 ALA A O 1
ATOM 616 N N . GLY A 1 83 ? -5.938 0.834 11.661 1.00 92.50 83 GLY A N 1
ATOM 617 C CA . GLY A 1 83 ? -6.507 -0.405 12.189 1.00 92.50 83 GLY A CA 1
ATOM 618 C C . GLY A 1 83 ? -6.756 -0.364 13.694 1.00 92.50 83 GLY A C 1
ATOM 619 O O . GLY A 1 83 ? -7.785 -0.850 14.150 1.00 92.50 83 GLY A O 1
ATOM 620 N N . LEU A 1 84 ? -5.892 0.309 14.462 1.00 90.62 84 LEU A N 1
ATOM 621 C CA . LEU A 1 84 ? -6.071 0.510 15.908 1.00 90.62 84 LEU A CA 1
ATOM 622 C C . LEU A 1 84 ? -7.345 1.280 16.286 1.00 90.62 84 LEU A C 1
ATOM 624 O O . LEU A 1 84 ? -7.768 1.221 17.439 1.00 90.62 84 LEU A O 1
ATOM 628 N N . ARG A 1 85 ? -7.961 1.994 15.336 1.00 88.12 85 ARG A N 1
ATOM 629 C CA . ARG A 1 85 ? -9.203 2.753 15.538 1.00 88.12 85 ARG A CA 1
ATOM 630 C C . ARG A 1 85 ? -10.477 1.943 15.360 1.00 88.12 85 ARG A C 1
ATOM 632 O O . ARG A 1 85 ? -11.550 2.491 15.567 1.00 88.12 85 ARG A O 1
ATOM 639 N N . LEU A 1 86 ? -10.385 0.689 14.930 1.00 89.06 86 LEU A N 1
ATOM 640 C CA . LEU A 1 86 ? -11.567 -0.151 14.784 1.00 89.06 86 LEU A CA 1
ATOM 641 C C . LEU A 1 86 ? -12.061 -0.580 16.170 1.00 89.06 86 LEU A C 1
ATOM 643 O O . LEU A 1 86 ? -11.286 -1.087 16.980 1.00 89.06 86 LEU A O 1
ATOM 647 N N . ASP A 1 87 ? -13.357 -0.400 16.419 1.00 87.00 87 ASP A N 1
ATOM 648 C CA . ASP A 1 87 ? -13.977 -0.714 17.714 1.00 87.00 87 ASP A CA 1
ATOM 649 C C . ASP A 1 87 ? -14.049 -2.225 17.987 1.00 87.00 87 ASP A C 1
ATOM 651 O O . ASP A 1 87 ? -14.026 -2.669 19.134 1.00 87.00 87 ASP A O 1
ATOM 655 N N . ASP A 1 88 ? -14.127 -3.027 16.924 1.00 91.12 88 ASP A N 1
ATOM 656 C CA . ASP A 1 88 ? -14.265 -4.478 17.002 1.00 91.12 88 ASP A CA 1
ATOM 657 C C . ASP A 1 88 ? -12.908 -5.196 16.929 1.00 91.12 88 ASP A C 1
ATOM 659 O O . ASP A 1 88 ? -12.094 -4.958 16.031 1.00 91.12 88 ASP A O 1
ATOM 663 N N . ALA A 1 89 ? -12.679 -6.132 17.853 1.00 90.75 89 ALA A N 1
ATOM 664 C CA . ALA A 1 89 ? -11.435 -6.892 17.938 1.00 90.75 89 ALA A CA 1
ATOM 665 C C . ALA A 1 89 ? -11.195 -7.774 16.701 1.00 90.75 89 ALA A C 1
ATOM 667 O O . ALA A 1 89 ? -10.056 -7.861 16.240 1.00 90.75 89 ALA A O 1
ATOM 668 N N . ALA A 1 90 ? -12.244 -8.373 16.124 1.00 93.38 90 ALA A N 1
ATOM 669 C CA . ALA A 1 90 ? -12.098 -9.182 14.914 1.00 93.38 90 ALA A CA 1
ATOM 670 C C . ALA A 1 90 ? -11.727 -8.311 13.702 1.00 93.38 90 ALA A C 1
ATOM 672 O O . ALA A 1 90 ? -10.829 -8.665 12.934 1.00 93.38 90 ALA A O 1
ATOM 673 N N . LYS A 1 91 ? -12.336 -7.125 13.571 1.00 94.25 91 LYS A N 1
ATOM 674 C CA . LYS A 1 91 ? -11.929 -6.124 12.575 1.00 94.25 91 LYS A CA 1
ATOM 675 C C . LYS A 1 91 ? -10.487 -5.650 12.766 1.00 94.25 91 LYS A C 1
ATOM 677 O O . LYS A 1 91 ? -9.775 -5.533 11.772 1.00 94.25 91 LYS A O 1
ATOM 682 N N . ARG A 1 92 ? -10.030 -5.413 14.003 1.00 94.19 92 ARG A N 1
ATOM 683 C CA . ARG A 1 92 ? -8.627 -5.038 14.285 1.00 94.19 92 ARG A CA 1
ATOM 684 C C . ARG A 1 92 ? -7.641 -6.113 13.848 1.00 94.19 92 ARG A C 1
ATOM 686 O O . ARG A 1 92 ? -6.638 -5.794 13.214 1.00 94.19 92 ARG A O 1
ATOM 693 N N . GLU A 1 93 ? -7.939 -7.378 14.127 1.00 93.75 93 GLU A N 1
ATOM 694 C CA . GLU A 1 93 ? -7.085 -8.479 13.682 1.00 93.75 93 GLU A CA 1
ATOM 695 C C . GLU A 1 93 ? -7.084 -8.605 12.151 1.00 93.75 93 GLU A C 1
ATOM 697 O O . GLU A 1 93 ? -6.018 -8.730 11.544 1.00 93.75 93 GLU A O 1
ATOM 702 N N . ARG A 1 94 ? -8.243 -8.461 11.488 1.00 96.31 94 ARG A N 1
ATOM 703 C CA . ARG A 1 94 ? -8.292 -8.434 10.016 1.00 96.31 94 ARG A CA 1
ATOM 704 C C . ARG A 1 94 ? -7.498 -7.258 9.442 1.00 96.31 94 ARG A C 1
ATOM 706 O O . ARG A 1 94 ? -6.766 -7.447 8.474 1.00 96.31 94 ARG A O 1
ATOM 713 N N . ALA A 1 95 ? -7.588 -6.077 10.052 1.00 96.00 95 ALA A N 1
ATOM 714 C CA . ALA A 1 95 ? -6.802 -4.904 9.673 1.00 96.00 95 ALA A CA 1
ATOM 715 C C . ALA A 1 95 ? -5.295 -5.153 9.821 1.00 96.00 95 ALA A C 1
ATOM 717 O O . ALA A 1 95 ? -4.525 -4.778 8.936 1.00 96.00 95 ALA A O 1
ATOM 718 N N . ARG A 1 96 ? -4.865 -5.825 10.897 1.00 95.94 96 ARG A N 1
ATOM 719 C CA . ARG A 1 96 ? -3.463 -6.212 11.115 1.00 95.94 96 ARG A CA 1
ATOM 720 C C . ARG A 1 96 ? -2.957 -7.133 10.006 1.00 95.94 96 ARG A C 1
ATOM 722 O O . ARG A 1 96 ? -1.889 -6.879 9.453 1.00 95.94 96 ARG A O 1
ATOM 729 N N . VAL A 1 97 ? -3.731 -8.161 9.657 1.00 96.81 97 VAL A N 1
ATOM 730 C CA . VAL A 1 97 ? -3.402 -9.092 8.567 1.00 96.81 97 VAL A CA 1
ATOM 731 C C . VAL A 1 97 ? -3.300 -8.351 7.232 1.00 96.81 97 VAL A C 1
ATOM 733 O O . VAL A 1 97 ? -2.272 -8.436 6.570 1.00 96.81 97 VAL A O 1
ATOM 736 N N . LEU A 1 98 ? -4.301 -7.539 6.883 1.00 96.69 98 LEU A N 1
ATOM 737 C CA . LEU A 1 98 ? -4.296 -6.755 5.643 1.00 96.69 98 LEU A CA 1
ATOM 738 C C . LEU A 1 98 ? -3.130 -5.755 5.576 1.00 96.69 98 LEU A C 1
ATOM 740 O O . LEU A 1 98 ? -2.567 -5.543 4.507 1.00 96.69 98 LEU A O 1
ATOM 744 N N . SER A 1 99 ? -2.725 -5.172 6.708 1.00 95.62 99 SER A N 1
ATOM 745 C CA . SER A 1 99 ? -1.563 -4.272 6.770 1.00 95.62 99 SER A CA 1
ATOM 746 C C . SER A 1 99 ? -0.268 -4.987 6.377 1.00 95.62 99 SER A C 1
ATOM 748 O O . SER A 1 99 ? 0.564 -4.418 5.672 1.00 95.62 99 SER A O 1
ATOM 750 N N . ILE A 1 100 ? -0.106 -6.236 6.824 1.00 95.06 100 ILE A N 1
ATOM 751 C CA . ILE A 1 100 ? 1.036 -7.090 6.479 1.00 95.06 100 ILE A CA 1
ATOM 752 C C . ILE A 1 100 ? 0.956 -7.496 5.006 1.00 95.06 100 ILE A C 1
ATOM 754 O O . ILE A 1 100 ? 1.925 -7.309 4.282 1.00 95.06 100 ILE A O 1
ATOM 758 N N . GLU A 1 101 ? -0.204 -7.961 4.538 1.00 95.88 101 GLU A N 1
ATOM 759 C CA . GLU A 1 101 ? -0.389 -8.377 3.142 1.00 95.88 101 GLU A CA 1
ATOM 760 C C . GLU A 1 101 ? -0.142 -7.237 2.139 1.00 95.88 101 GLU A C 1
ATOM 762 O O . GLU A 1 101 ? 0.368 -7.479 1.045 1.00 95.88 101 GLU A O 1
ATOM 767 N N . VAL A 1 102 ? -0.508 -5.996 2.481 1.00 96.06 102 VAL A N 1
ATOM 768 C CA . VAL A 1 102 ? -0.222 -4.819 1.646 1.00 96.06 102 VAL A CA 1
ATOM 769 C C . VAL A 1 102 ? 1.271 -4.514 1.627 1.00 96.06 102 VAL A C 1
ATOM 771 O O . VAL A 1 102 ? 1.818 -4.285 0.553 1.00 96.06 102 VAL A O 1
ATOM 774 N N . ARG A 1 103 ? 1.935 -4.524 2.790 1.00 94.69 103 ARG A N 1
ATOM 775 C CA . ARG A 1 103 ? 3.388 -4.326 2.872 1.00 94.69 103 ARG A CA 1
ATOM 776 C C . ARG A 1 103 ? 4.122 -5.365 2.030 1.00 94.69 103 ARG A C 1
ATOM 778 O O . ARG A 1 103 ? 4.918 -4.995 1.179 1.00 94.69 103 ARG A O 1
ATOM 785 N N . ASP A 1 104 ? 3.808 -6.638 2.240 1.00 94.38 104 ASP A N 1
ATOM 786 C CA . ASP A 1 104 ? 4.484 -7.744 1.570 1.00 94.38 104 ASP A CA 1
ATOM 787 C C . ASP A 1 104 ? 4.265 -7.681 0.050 1.00 94.38 104 ASP A C 1
ATOM 789 O O . ASP A 1 104 ? 5.205 -7.893 -0.706 1.00 94.38 104 ASP A O 1
ATOM 793 N N . ALA A 1 105 ? 3.068 -7.295 -0.410 1.00 93.81 105 ALA A N 1
ATOM 794 C CA . ALA A 1 105 ? 2.799 -7.101 -1.836 1.00 93.81 105 ALA A CA 1
ATOM 795 C C . ALA A 1 105 ? 3.599 -5.937 -2.454 1.00 93.81 105 ALA A C 1
ATOM 797 O O . ALA A 1 105 ? 4.064 -6.042 -3.590 1.00 93.81 105 ALA A O 1
ATOM 798 N N . LEU A 1 106 ? 3.769 -4.828 -1.724 1.00 93.56 106 LEU A N 1
ATOM 799 C CA . LEU A 1 106 ? 4.593 -3.703 -2.176 1.00 93.56 106 LEU A CA 1
ATOM 800 C C . LEU A 1 106 ? 6.083 -4.072 -2.209 1.00 93.56 106 LEU A C 1
ATOM 802 O O . LEU A 1 106 ? 6.772 -3.749 -3.179 1.00 93.56 106 LEU A O 1
ATOM 806 N N . ASP A 1 107 ? 6.566 -4.769 -1.180 1.00 91.50 107 ASP A N 1
ATOM 807 C CA . ASP A 1 107 ? 7.950 -5.234 -1.090 1.00 91.50 107 ASP A CA 1
ATOM 808 C C . ASP A 1 107 ? 8.259 -6.266 -2.180 1.00 91.50 107 ASP A C 1
ATOM 810 O O . ASP A 1 107 ? 9.300 -6.176 -2.824 1.00 91.50 107 ASP A O 1
ATOM 814 N N . GLU A 1 108 ? 7.348 -7.204 -2.451 1.00 90.81 108 GLU A N 1
ATOM 815 C CA . GLU A 1 108 ? 7.477 -8.171 -3.546 1.00 90.81 108 GLU A CA 1
ATOM 816 C C . GLU A 1 108 ? 7.554 -7.461 -4.906 1.00 90.81 108 GLU A C 1
ATOM 818 O O . GLU A 1 108 ? 8.417 -7.779 -5.729 1.00 90.81 108 GLU A O 1
ATOM 823 N N . ALA A 1 109 ? 6.709 -6.450 -5.133 1.00 88.69 109 ALA A N 1
ATOM 824 C CA . ALA A 1 109 ? 6.734 -5.664 -6.363 1.00 88.69 109 ALA A CA 1
ATOM 825 C C . ALA A 1 109 ? 8.061 -4.902 -6.544 1.00 88.69 109 ALA A C 1
ATOM 827 O O . ALA A 1 109 ? 8.589 -4.850 -7.660 1.00 88.69 109 ALA A O 1
ATOM 828 N N . LEU A 1 110 ? 8.618 -4.342 -5.464 1.00 88.62 110 LEU A N 1
ATOM 829 C CA . LEU A 1 110 ? 9.928 -3.683 -5.474 1.00 88.62 110 LEU A CA 1
ATOM 830 C C . LEU A 1 110 ? 11.074 -4.669 -5.692 1.00 88.62 110 LEU A C 1
ATOM 832 O O . LEU A 1 110 ? 11.916 -4.436 -6.556 1.00 88.62 110 LEU A O 1
ATOM 836 N N . GLN A 1 111 ? 11.082 -5.791 -4.972 1.00 86.81 111 GLN A N 1
ATOM 837 C CA . GLN A 1 111 ? 12.102 -6.833 -5.105 1.00 86.81 111 GLN A CA 1
ATOM 838 C C . GLN A 1 111 ? 12.131 -7.415 -6.516 1.00 86.81 111 GLN A C 1
ATOM 840 O O . GLN A 1 111 ? 13.207 -7.624 -7.075 1.00 86.81 111 GLN A O 1
ATOM 845 N N . TYR A 1 112 ? 10.963 -7.638 -7.123 1.00 84.06 112 TYR A N 1
ATOM 846 C CA . TYR A 1 112 ? 10.867 -8.052 -8.519 1.00 84.06 112 TYR A CA 1
ATOM 847 C C . TYR A 1 112 ? 11.521 -7.026 -9.454 1.00 84.06 112 TYR A C 1
ATOM 849 O O . TYR A 1 112 ? 12.297 -7.388 -10.340 1.00 84.06 112 TYR A O 1
ATOM 857 N N . PHE A 1 113 ? 11.258 -5.736 -9.230 1.00 79.19 113 PHE A N 1
ATOM 858 C CA . PHE A 1 113 ? 11.877 -4.649 -9.987 1.00 79.19 113 PHE A CA 1
ATOM 859 C C . PHE A 1 113 ? 13.399 -4.597 -9.809 1.00 79.19 113 PHE A C 1
ATOM 861 O O . PHE A 1 113 ? 14.127 -4.461 -10.794 1.00 79.19 113 PHE A O 1
ATOM 868 N N . ASP A 1 114 ? 13.886 -4.746 -8.579 1.00 80.31 114 ASP A N 1
ATOM 869 C CA . ASP A 1 114 ? 15.314 -4.761 -8.257 1.00 80.31 114 ASP A CA 1
ATOM 870 C C . ASP A 1 114 ? 16.034 -5.962 -8.874 1.00 80.31 114 ASP A C 1
ATOM 872 O O . ASP A 1 114 ? 17.110 -5.808 -9.457 1.00 80.31 114 ASP A O 1
ATOM 876 N N . ALA A 1 115 ? 15.419 -7.145 -8.826 1.00 79.44 115 ALA A N 1
ATOM 877 C CA . ALA A 1 115 ? 15.950 -8.353 -9.447 1.00 79.44 115 ALA A CA 1
ATOM 878 C C . ALA A 1 115 ? 16.069 -8.207 -10.974 1.00 79.44 115 ALA A C 1
ATOM 880 O O . ALA A 1 115 ? 17.023 -8.698 -11.579 1.00 79.44 115 ALA A O 1
ATOM 881 N N . MET A 1 116 ? 15.133 -7.493 -11.606 1.00 71.00 116 MET A N 1
ATOM 882 C CA . MET A 1 116 ? 15.179 -7.201 -13.041 1.00 71.00 116 MET A CA 1
ATOM 883 C C . MET A 1 116 ? 16.171 -6.099 -13.423 1.00 71.00 116 MET A C 1
ATOM 885 O O . MET A 1 116 ? 16.648 -6.079 -14.559 1.00 71.00 116 MET A O 1
ATOM 889 N N . ALA A 1 117 ? 16.499 -5.208 -12.488 1.00 68.12 117 ALA A N 1
ATOM 890 C CA . ALA A 1 117 ? 17.445 -4.108 -12.667 1.00 68.12 117 ALA A CA 1
ATOM 891 C C . ALA A 1 117 ? 18.921 -4.512 -12.458 1.00 68.12 117 ALA A C 1
ATOM 893 O O . ALA A 1 117 ? 19.791 -3.637 -12.388 1.00 68.12 117 ALA A O 1
ATOM 894 N N . ALA A 1 118 ? 19.213 -5.815 -12.348 1.00 58.94 118 ALA A N 1
ATOM 895 C CA . ALA A 1 118 ? 20.548 -6.351 -12.086 1.00 58.94 118 ALA A CA 1
ATOM 896 C C . ALA A 1 118 ? 21.637 -5.763 -13.019 1.00 58.94 118 ALA A C 1
ATOM 898 O O . ALA A 1 118 ? 21.349 -5.377 -14.162 1.00 58.94 118 ALA A O 1
ATOM 899 N N . PRO A 1 119 ? 22.905 -5.681 -12.556 1.00 49.78 119 PRO A N 1
ATOM 900 C CA . PRO A 1 119 ? 23.952 -4.923 -13.234 1.00 49.78 119 PRO A CA 1
ATOM 901 C C . PRO A 1 119 ? 24.145 -5.389 -14.683 1.00 49.78 119 PRO A C 1
ATOM 903 O O . PRO A 1 119 ? 24.564 -6.514 -14.932 1.00 49.78 119 PRO A O 1
ATOM 906 N N . GLY A 1 120 ? 23.845 -4.501 -15.636 1.00 53.94 120 GLY A N 1
ATOM 907 C CA . GLY A 1 120 ? 24.062 -4.725 -17.069 1.00 53.94 120 GLY A CA 1
ATOM 908 C C . GLY A 1 120 ? 22.853 -5.224 -17.861 1.00 53.94 120 GLY A C 1
ATOM 909 O O . GLY A 1 120 ? 22.980 -5.373 -19.071 1.00 53.94 120 GLY A O 1
ATOM 910 N N . VAL A 1 121 ? 21.697 -5.454 -17.226 1.00 57.84 121 VAL A N 1
ATOM 911 C CA . VAL A 1 121 ? 20.538 -6.036 -17.916 1.00 57.84 121 VAL A CA 1
ATOM 912 C C . VAL A 1 121 ? 19.656 -4.938 -18.504 1.00 57.84 121 VAL A C 1
ATOM 914 O O . VAL A 1 121 ? 19.660 -4.771 -19.719 1.00 57.84 121 VAL A O 1
ATOM 917 N N . ILE A 1 122 ? 18.921 -4.156 -17.707 1.00 60.25 122 ILE A N 1
ATOM 918 C CA . ILE A 1 122 ? 17.989 -3.134 -18.216 1.00 60.25 122 ILE A CA 1
ATOM 919 C C . ILE A 1 122 ? 17.802 -2.033 -17.145 1.00 60.25 122 ILE A C 1
ATOM 921 O O . ILE A 1 122 ? 17.684 -2.355 -15.968 1.00 60.25 122 ILE A O 1
ATOM 925 N N . LYS A 1 123 ? 17.787 -0.742 -17.521 1.00 58.00 123 LYS A N 1
ATOM 926 C CA . LYS A 1 123 ? 17.519 0.409 -16.622 1.00 58.00 123 LYS A CA 1
ATOM 927 C C . LYS A 1 123 ? 16.504 1.380 -17.244 1.00 58.00 123 LYS A C 1
ATOM 929 O O . LYS A 1 123 ? 16.391 1.434 -18.469 1.00 58.00 123 LYS A O 1
ATOM 934 N N . GLY A 1 124 ? 15.811 2.164 -16.414 1.00 60.38 124 GLY A N 1
ATOM 935 C CA . GLY A 1 124 ? 14.877 3.212 -16.853 1.00 60.38 124 GLY A CA 1
ATOM 936 C C . GLY A 1 124 ? 13.685 2.669 -17.646 1.00 60.38 124 GLY A C 1
ATOM 937 O O . GLY A 1 124 ? 13.275 1.527 -17.446 1.00 60.38 124 GLY A O 1
ATOM 938 N N . ALA A 1 125 ? 13.152 3.450 -18.590 1.00 59.56 125 ALA A N 1
ATOM 939 C CA . ALA A 1 125 ? 11.989 3.088 -19.421 1.00 59.56 125 ALA A CA 1
ATOM 940 C C . ALA A 1 125 ? 12.076 1.697 -20.090 1.00 59.56 125 ALA A C 1
ATOM 942 O O . ALA A 1 125 ? 11.063 1.042 -20.326 1.00 59.56 125 ALA A O 1
ATOM 943 N N . ALA A 1 126 ? 13.288 1.194 -20.347 1.00 64.12 126 ALA A N 1
ATOM 944 C CA . ALA A 1 126 ? 13.485 -0.131 -20.924 1.00 64.12 126 ALA A CA 1
ATOM 945 C C . ALA A 1 126 ? 13.032 -1.277 -19.989 1.00 64.12 126 ALA A C 1
ATOM 947 O O . ALA A 1 126 ? 12.722 -2.372 -20.462 1.00 64.12 126 ALA A O 1
ATOM 948 N N . LEU A 1 127 ? 12.955 -1.050 -18.670 1.00 71.69 127 LEU A N 1
ATOM 949 C CA . LEU A 1 127 ? 12.602 -2.076 -17.678 1.00 71.69 127 LEU A CA 1
ATOM 950 C C . LEU A 1 127 ? 11.151 -2.537 -17.827 1.00 71.69 127 LEU A C 1
ATOM 952 O O . LEU A 1 127 ? 10.872 -3.730 -17.702 1.00 71.69 127 LEU A O 1
ATOM 956 N N . LEU A 1 128 ? 10.276 -1.608 -18.217 1.00 77.88 128 LEU A N 1
ATOM 957 C CA . LEU A 1 128 ? 8.874 -1.827 -18.562 1.00 77.88 128 LEU A CA 1
ATOM 958 C C . LEU A 1 128 ? 8.607 -1.767 -20.079 1.00 77.88 128 LEU A C 1
ATOM 960 O O . LEU A 1 128 ? 7.467 -1.604 -20.505 1.00 77.88 128 LEU A O 1
ATOM 964 N N . ALA A 1 129 ? 9.629 -1.925 -20.925 1.00 72.06 129 ALA A N 1
ATOM 965 C CA . ALA A 1 129 ? 9.414 -1.991 -22.373 1.00 72.06 129 ALA A CA 1
ATOM 966 C C . ALA A 1 129 ? 8.758 -3.313 -22.821 1.00 72.06 129 ALA A C 1
ATOM 968 O O . ALA A 1 129 ? 8.145 -3.363 -23.885 1.00 72.06 129 ALA A O 1
ATOM 969 N N . ASN A 1 130 ? 8.872 -4.377 -22.018 1.00 82.38 130 ASN A N 1
ATOM 970 C CA . ASN A 1 130 ? 8.245 -5.673 -22.285 1.00 82.38 130 ASN A CA 1
ATOM 971 C C . ASN A 1 130 ? 6.804 -5.707 -21.736 1.00 82.38 130 ASN A C 1
ATOM 973 O O . 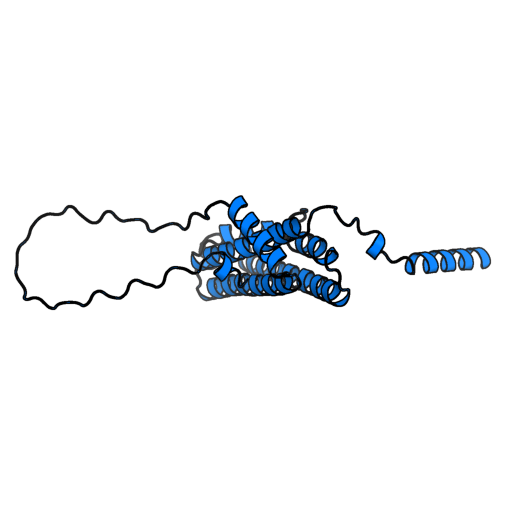ASN A 1 130 ? 6.577 -5.425 -20.556 1.00 82.38 130 ASN A O 1
ATOM 977 N N . ASP A 1 131 ? 5.855 -6.123 -22.579 1.00 84.94 131 ASP A N 1
ATOM 978 C CA . ASP A 1 131 ? 4.439 -6.295 -22.238 1.00 84.94 131 ASP A CA 1
ATOM 979 C C . ASP A 1 131 ? 4.195 -7.167 -21.003 1.00 84.94 131 ASP A C 1
ATOM 981 O O . ASP A 1 131 ? 3.337 -6.843 -20.184 1.00 84.94 131 ASP A O 1
ATOM 985 N N . GLU A 1 132 ? 4.946 -8.252 -20.827 1.00 85.31 132 GLU A N 1
ATOM 986 C CA . GLU A 1 132 ? 4.800 -9.145 -19.672 1.00 85.31 132 GLU A CA 1
ATOM 987 C C . GLU A 1 132 ? 5.138 -8.426 -18.364 1.00 85.31 132 GLU A C 1
ATOM 989 O O . GLU A 1 132 ? 4.444 -8.583 -17.358 1.00 85.31 132 GLU A O 1
ATOM 994 N N . ARG A 1 133 ? 6.163 -7.567 -18.386 1.00 84.88 133 ARG A N 1
ATOM 995 C CA . ARG A 1 133 ? 6.591 -6.800 -17.210 1.00 84.88 133 ARG A CA 1
ATOM 996 C C . ARG A 1 133 ? 5.622 -5.674 -16.886 1.00 84.88 133 ARG A C 1
ATOM 998 O O . ARG A 1 133 ? 5.314 -5.482 -15.713 1.00 84.88 133 ARG A O 1
ATOM 1005 N N . ARG A 1 134 ? 5.084 -4.989 -17.903 1.00 88.75 134 ARG A N 1
ATOM 1006 C CA . ARG A 1 134 ? 3.996 -4.011 -17.717 1.00 88.75 134 ARG A CA 1
ATOM 1007 C C . ARG A 1 134 ? 2.768 -4.657 -17.099 1.00 88.75 134 ARG A C 1
ATOM 1009 O O . ARG A 1 134 ? 2.237 -4.152 -16.114 1.00 88.75 134 ARG A O 1
ATOM 1016 N N . ARG A 1 135 ? 2.350 -5.810 -17.632 1.00 90.06 135 ARG A N 1
ATOM 1017 C CA . ARG A 1 135 ? 1.211 -6.572 -17.105 1.00 90.06 135 ARG A CA 1
ATOM 1018 C C . ARG A 1 135 ? 1.437 -6.991 -15.660 1.00 90.06 135 ARG A C 1
ATOM 1020 O O . ARG A 1 135 ? 0.528 -6.820 -14.851 1.00 90.06 135 ARG A O 1
ATOM 1027 N N . PHE A 1 136 ? 2.628 -7.487 -15.325 1.00 89.94 136 PHE A N 1
ATOM 1028 C CA . PHE A 1 136 ? 2.975 -7.820 -13.945 1.00 89.94 136 PHE A CA 1
ATOM 1029 C C . PHE A 1 136 ? 2.894 -6.590 -13.032 1.00 89.94 136 PHE A C 1
ATOM 1031 O O . PHE A 1 136 ? 2.158 -6.622 -12.051 1.00 89.94 136 PHE A O 1
ATOM 1038 N N . ALA A 1 137 ? 3.572 -5.491 -13.381 1.00 90.19 137 ALA A N 1
ATOM 1039 C CA . ALA A 1 137 ? 3.598 -4.266 -12.579 1.00 90.19 137 ALA A CA 1
ATOM 1040 C C . ALA A 1 137 ? 2.189 -3.693 -12.351 1.00 90.19 137 ALA A C 1
ATOM 1042 O O . ALA A 1 137 ? 1.797 -3.394 -11.223 1.00 90.19 137 ALA A O 1
ATOM 1043 N N . LYS A 1 138 ? 1.370 -3.640 -13.406 1.00 92.62 138 LYS A N 1
ATOM 1044 C CA . LYS A 1 138 ? -0.035 -3.233 -13.310 1.00 92.62 138 LYS A CA 1
ATOM 1045 C C . LYS A 1 138 ? -0.846 -4.163 -12.409 1.00 92.62 138 LYS A C 1
ATOM 1047 O O . LYS A 1 138 ? -1.634 -3.697 -11.587 1.00 92.62 138 LYS A O 1
ATOM 1052 N N . THR A 1 139 ? -0.671 -5.475 -12.547 1.00 93.38 139 THR A N 1
ATOM 1053 C CA . THR A 1 139 ? -1.389 -6.470 -11.734 1.00 93.38 139 THR A CA 1
ATOM 1054 C C . THR A 1 139 ? -0.984 -6.376 -10.262 1.00 93.38 139 THR A C 1
ATOM 1056 O O . THR A 1 139 ? -1.839 -6.425 -9.379 1.00 93.38 139 THR A O 1
ATOM 1059 N N . ALA A 1 140 ? 0.301 -6.166 -9.975 1.00 92.44 140 ALA A N 1
ATOM 1060 C CA . ALA A 1 140 ? 0.799 -5.958 -8.620 1.00 92.44 140 ALA A CA 1
ATOM 1061 C C . ALA A 1 140 ? 0.187 -4.695 -7.986 1.00 92.44 140 ALA A C 1
ATOM 1063 O O . ALA A 1 140 ? -0.366 -4.763 -6.885 1.00 92.44 140 ALA A O 1
ATOM 1064 N N . ALA A 1 141 ? 0.181 -3.568 -8.706 1.00 93.31 141 ALA A N 1
ATOM 1065 C CA . ALA A 1 141 ? -0.415 -2.322 -8.223 1.00 93.31 141 ALA A CA 1
ATOM 1066 C C . ALA A 1 141 ? -1.931 -2.450 -7.981 1.00 93.31 141 ALA A C 1
ATOM 1068 O O . ALA A 1 141 ? -2.422 -2.140 -6.894 1.00 93.31 141 ALA A O 1
ATOM 1069 N N . THR A 1 142 ? -2.673 -2.978 -8.958 1.00 93.38 142 THR A N 1
ATOM 1070 C CA . THR A 1 142 ? -4.139 -3.130 -8.875 1.00 93.38 142 THR A CA 1
ATOM 1071 C C . THR A 1 142 ? -4.572 -4.144 -7.815 1.00 93.38 142 THR A C 1
ATOM 1073 O O . THR A 1 142 ? -5.526 -3.896 -7.078 1.00 93.38 142 THR A O 1
ATOM 1076 N N . SER A 1 143 ? -3.858 -5.264 -7.666 1.00 93.94 143 SER A N 1
ATOM 1077 C CA . SER A 1 143 ? -4.144 -6.240 -6.606 1.00 93.94 143 SER A CA 1
ATOM 1078 C C . SER A 1 143 ? -3.863 -5.675 -5.210 1.00 93.94 143 SER A C 1
ATOM 1080 O O . SER A 1 143 ? -4.622 -5.934 -4.276 1.00 93.94 143 SER A O 1
ATOM 1082 N N . THR A 1 144 ? -2.826 -4.850 -5.058 1.00 94.75 144 THR A N 1
ATOM 1083 C CA . THR A 1 144 ? -2.538 -4.151 -3.798 1.00 94.75 144 THR A CA 1
ATOM 1084 C C . THR A 1 144 ? -3.612 -3.104 -3.490 1.00 94.75 144 THR A C 1
ATOM 1086 O O . THR A 1 144 ? -4.088 -3.024 -2.356 1.00 94.75 144 THR A O 1
ATOM 1089 N N . ALA A 1 145 ? -4.085 -2.367 -4.501 1.00 93.44 145 ALA A N 1
ATOM 1090 C CA . ALA A 1 145 ? -5.204 -1.434 -4.356 1.00 93.44 145 ALA A CA 1
ATOM 1091 C C . ALA A 1 145 ? -6.505 -2.150 -3.939 1.00 93.44 145 ALA A C 1
ATOM 1093 O O . ALA A 1 145 ? -7.265 -1.639 -3.109 1.00 93.44 145 ALA A O 1
ATOM 1094 N N . ALA A 1 146 ? -6.737 -3.371 -4.432 1.00 93.88 146 ALA A N 1
ATOM 1095 C CA . ALA A 1 146 ? -7.863 -4.198 -4.008 1.00 93.88 146 ALA A CA 1
ATOM 1096 C C . ALA A 1 146 ? -7.772 -4.585 -2.519 1.00 93.88 146 ALA A C 1
ATOM 1098 O O . ALA A 1 146 ? -8.772 -4.483 -1.806 1.00 93.88 146 ALA A O 1
ATOM 1099 N N . LYS A 1 147 ? -6.578 -4.931 -2.012 1.00 95.19 147 LYS A N 1
ATOM 1100 C CA . LYS A 1 147 ? -6.364 -5.189 -0.573 1.00 95.19 147 LYS A CA 1
ATOM 1101 C C . LYS A 1 147 ? -6.605 -3.945 0.282 1.00 95.19 147 LYS A C 1
ATOM 1103 O O . LYS A 1 147 ? -7.244 -4.031 1.328 1.00 95.19 147 LYS A O 1
ATOM 1108 N N . LEU A 1 148 ? -6.170 -2.768 -0.176 1.00 94.25 148 LEU A N 1
ATOM 1109 C CA . LEU A 1 148 ? -6.500 -1.505 0.497 1.00 94.25 148 LEU A CA 1
ATOM 1110 C C . LEU A 1 148 ? -8.007 -1.233 0.502 1.00 94.25 148 LEU A C 1
ATOM 1112 O O . LEU A 1 148 ? -8.535 -0.678 1.462 1.00 94.25 148 LEU A O 1
ATOM 1116 N N . SER A 1 149 ? -8.708 -1.596 -0.571 1.00 93.81 149 SER A N 1
ATOM 1117 C CA . SER A 1 149 ? -10.167 -1.457 -0.650 1.00 93.81 149 SER A CA 1
ATOM 1118 C C . SER A 1 149 ? -10.862 -2.387 0.342 1.00 93.81 149 SER A C 1
ATOM 1120 O O . SER A 1 149 ? -11.820 -1.986 1.001 1.00 93.81 149 SER A O 1
ATOM 1122 N N . GLU A 1 150 ? -10.350 -3.607 0.514 1.00 95.19 150 GLU A N 1
ATOM 1123 C CA . GLU A 1 150 ? -10.807 -4.518 1.563 1.00 95.19 150 GLU A CA 1
ATOM 1124 C C . GLU A 1 150 ? -10.552 -3.949 2.964 1.00 95.19 150 GLU A C 1
ATOM 1126 O O . GLU A 1 150 ? -11.452 -3.962 3.802 1.00 95.19 150 GLU A O 1
ATOM 1131 N N . PHE A 1 151 ? -9.371 -3.370 3.199 1.00 96.19 151 PHE A N 1
ATOM 1132 C CA . PHE A 1 151 ? -9.054 -2.699 4.459 1.00 96.19 151 PHE A CA 1
ATOM 1133 C C . PHE A 1 151 ? -10.033 -1.556 4.750 1.00 96.19 151 PHE A C 1
ATOM 1135 O O . PHE A 1 151 ? -10.576 -1.465 5.851 1.00 96.19 151 PHE A O 1
ATOM 1142 N N . ALA A 1 152 ? -10.311 -0.705 3.759 1.00 93.75 152 ALA A N 1
ATOM 1143 C CA . ALA A 1 152 ? -11.245 0.402 3.916 1.00 93.75 152 ALA A CA 1
ATOM 1144 C C . ALA A 1 152 ? -12.652 -0.095 4.294 1.00 93.75 152 ALA A C 1
ATOM 1146 O O . ALA A 1 152 ? -13.306 0.508 5.143 1.00 93.75 152 ALA A O 1
ATOM 1147 N N . ARG A 1 153 ? -13.115 -1.223 3.735 1.00 94.69 153 ARG A N 1
ATOM 1148 C CA . ARG A 1 153 ? -14.440 -1.811 4.033 1.00 94.69 153 ARG A CA 1
ATOM 1149 C C . ARG A 1 153 ? -14.625 -2.263 5.485 1.00 94.69 153 ARG A C 1
ATOM 1151 O O . ARG A 1 153 ? -15.753 -2.553 5.876 1.00 94.69 153 ARG A O 1
ATOM 1158 N N . LEU A 1 154 ? -13.568 -2.296 6.298 1.00 94.19 154 LEU A N 1
ATOM 1159 C CA . LEU A 1 154 ? -13.694 -2.517 7.742 1.00 94.19 154 LEU A CA 1
ATOM 1160 C C . LEU A 1 154 ? -14.417 -1.351 8.449 1.00 94.19 154 LEU A C 1
ATOM 1162 O O . LEU A 1 154 ? -15.016 -1.554 9.514 1.00 94.19 154 LEU A O 1
ATOM 1166 N N . TYR A 1 155 ? -14.417 -0.163 7.837 1.00 92.94 155 TYR A N 1
ATOM 1167 C CA . TYR A 1 155 ? -15.031 1.066 8.342 1.00 92.94 155 TYR A CA 1
ATOM 1168 C C . TYR A 1 155 ? -16.436 1.306 7.780 1.00 92.94 155 TYR A C 1
ATOM 1170 O O . TYR A 1 155 ? -16.837 0.745 6.755 1.00 92.94 155 TYR A O 1
ATOM 1178 N N . GLY A 1 156 ? -17.184 2.184 8.454 1.00 89.62 156 GLY A N 1
ATOM 1179 C CA . GLY A 1 156 ? -18.470 2.678 7.972 1.00 89.62 156 GLY A CA 1
ATOM 1180 C C . GLY A 1 156 ? -18.336 3.394 6.627 1.00 89.62 156 GLY A C 1
ATOM 1181 O O . GLY A 1 156 ? -17.290 3.948 6.291 1.00 89.62 156 GLY A O 1
ATOM 1182 N N . ARG A 1 157 ? -19.405 3.373 5.826 1.00 88.94 157 ARG A N 1
ATOM 1183 C CA . ARG A 1 157 ? -19.424 4.032 4.511 1.00 88.94 157 ARG A CA 1
ATOM 1184 C C . ARG A 1 157 ? -19.173 5.541 4.612 1.00 88.94 157 ARG A C 1
ATOM 1186 O O . ARG A 1 157 ? -18.416 6.063 3.808 1.00 88.94 157 ARG A O 1
ATOM 1193 N N . GLU A 1 158 ? -19.753 6.200 5.609 1.00 86.31 158 GLU A N 1
ATOM 1194 C CA . GLU A 1 158 ? -19.617 7.649 5.813 1.00 86.31 158 GLU A CA 1
ATOM 1195 C C . GLU A 1 158 ? -18.168 8.052 6.123 1.00 86.31 158 GLU A C 1
ATOM 1197 O O . GLU A 1 158 ? -17.629 8.963 5.497 1.00 86.31 158 GLU A O 1
ATOM 1202 N N . ASP A 1 159 ? -17.497 7.323 7.023 1.00 86.62 159 ASP A N 1
ATOM 1203 C CA . ASP A 1 159 ? -16.090 7.574 7.358 1.00 86.62 159 ASP A CA 1
ATOM 1204 C C . ASP A 1 159 ? -15.173 7.374 6.148 1.00 86.62 159 ASP A C 1
ATOM 1206 O O . ASP A 1 159 ? -14.220 8.135 5.944 1.00 86.62 159 ASP A O 1
ATOM 1210 N N . ARG A 1 160 ? -15.476 6.356 5.329 1.00 87.50 160 ARG A N 1
ATOM 1211 C CA . ARG A 1 160 ? -14.796 6.127 4.055 1.00 87.50 160 ARG A CA 1
ATOM 1212 C C . ARG A 1 160 ? -14.997 7.323 3.131 1.00 87.50 160 ARG A C 1
ATOM 1214 O O . ARG A 1 160 ? -14.026 7.979 2.785 1.00 87.50 160 ARG A O 1
ATOM 1221 N N . GLU A 1 161 ? -16.224 7.663 2.762 1.00 86.94 161 GLU A N 1
ATOM 1222 C CA . GLU A 1 161 ? -16.489 8.765 1.825 1.00 86.94 161 GLU A CA 1
ATOM 1223 C C . GLU A 1 161 ? -15.814 10.079 2.270 1.00 86.94 161 GLU A C 1
ATOM 1225 O O . GLU A 1 161 ? -15.091 10.691 1.480 1.00 86.94 161 GLU A O 1
ATOM 1230 N N . ALA A 1 162 ? -15.893 10.425 3.560 1.00 84.38 162 ALA A N 1
ATOM 1231 C CA . ALA A 1 162 ? -15.221 11.599 4.122 1.00 84.38 162 ALA A CA 1
ATOM 1232 C C . ALA A 1 162 ? -13.684 11.555 3.989 1.00 84.38 162 ALA A C 1
ATOM 1234 O O . ALA A 1 162 ? -13.042 12.576 3.715 1.00 84.38 162 ALA A O 1
ATOM 1235 N N . GLY A 1 163 ? -13.072 10.382 4.180 1.00 83.81 163 GLY A N 1
ATOM 1236 C CA . GLY A 1 163 ? -11.639 10.179 3.964 1.00 83.81 163 GLY A CA 1
ATOM 1237 C C . GLY A 1 163 ? -11.237 10.346 2.495 1.00 83.81 163 GLY A C 1
ATOM 1238 O O . GLY A 1 163 ? -10.248 11.022 2.198 1.00 83.81 163 GLY A O 1
ATOM 1239 N N . ALA A 1 164 ? -12.018 9.788 1.565 1.00 86.12 164 ALA A N 1
ATOM 1240 C CA . ALA A 1 164 ? -11.742 9.888 0.131 1.00 86.12 164 ALA A CA 1
ATOM 1241 C C . ALA A 1 164 ? -11.874 11.321 -0.393 1.00 86.12 164 ALA A C 1
ATOM 1243 O O . ALA A 1 164 ? -10.995 11.787 -1.119 1.00 86.12 164 ALA A O 1
ATOM 1244 N N . GLU A 1 165 ? -12.918 12.050 -0.001 1.00 86.75 165 GLU A N 1
ATOM 1245 C CA . GLU A 1 165 ? -13.113 13.448 -0.406 1.00 86.75 165 GLU A CA 1
ATOM 1246 C C . GLU A 1 165 ? -11.931 14.340 0.000 1.00 86.75 165 GLU A C 1
ATOM 1248 O O . GLU A 1 165 ? -11.446 15.163 -0.787 1.00 86.75 165 GLU A O 1
ATOM 1253 N N . ARG A 1 166 ? -11.400 14.143 1.213 1.00 83.38 166 ARG A N 1
ATOM 1254 C CA . ARG A 1 166 ? -10.213 14.871 1.679 1.00 83.38 166 ARG A CA 1
ATOM 1255 C C . ARG A 1 166 ? -8.952 14.483 0.924 1.00 83.38 166 ARG A C 1
ATOM 1257 O O . ARG A 1 166 ? -8.168 15.368 0.581 1.00 83.38 166 ARG A O 1
ATOM 1264 N N . ALA A 1 167 ? -8.766 13.197 0.634 1.00 84.38 167 ALA A N 1
ATOM 1265 C CA . ALA A 1 167 ? -7.620 12.735 -0.142 1.00 84.38 167 ALA A CA 1
ATOM 1266 C C . ALA A 1 167 ? -7.614 13.361 -1.545 1.00 84.38 167 ALA A C 1
ATOM 1268 O O . ALA A 1 167 ? -6.587 13.878 -1.985 1.00 84.38 167 ALA A O 1
ATOM 1269 N N . LEU A 1 168 ? -8.777 13.408 -2.202 1.00 84.81 168 LEU A N 1
ATOM 1270 C CA . LEU A 1 168 ? -8.952 14.056 -3.505 1.00 84.81 168 LEU A CA 1
ATOM 1271 C C . LEU A 1 168 ? -8.673 15.560 -3.442 1.00 84.81 168 LEU A C 1
ATOM 1273 O O . LEU A 1 168 ? -7.980 16.098 -4.300 1.00 84.81 168 LEU A O 1
ATOM 1277 N N . THR A 1 169 ? -9.151 16.236 -2.396 1.00 83.81 169 THR A N 1
ATOM 1278 C CA . THR A 1 169 ? -8.897 17.671 -2.197 1.00 83.81 169 THR A CA 1
ATOM 1279 C C . THR A 1 169 ? -7.403 17.960 -2.023 1.00 83.81 169 THR A C 1
ATOM 1281 O O . THR A 1 169 ? -6.875 18.920 -2.581 1.00 83.81 169 THR A O 1
ATOM 1284 N N . LYS A 1 170 ? -6.700 17.117 -1.263 1.00 80.88 170 LYS A N 1
ATOM 1285 C CA . LYS A 1 170 ? -5.281 17.293 -0.937 1.00 80.88 170 LYS A CA 1
ATOM 1286 C C . LYS A 1 170 ? -4.346 16.986 -2.097 1.00 80.88 170 LYS A C 1
ATOM 1288 O O . LYS A 1 170 ? -3.308 17.629 -2.217 1.00 80.88 170 LYS A O 1
ATOM 1293 N N . MET A 1 171 ? -4.694 16.011 -2.931 1.00 71.00 171 MET A N 1
ATOM 1294 C CA . MET A 1 171 ? -3.898 15.678 -4.112 1.00 71.00 171 MET A CA 1
ATOM 1295 C C . MET A 1 171 ? -4.143 16.627 -5.291 1.00 71.00 171 MET A C 1
ATOM 1297 O O . MET A 1 171 ? -3.458 16.521 -6.306 1.00 71.00 171 MET A O 1
ATOM 1301 N N . GLY A 1 172 ? -5.068 17.585 -5.144 1.00 64.56 172 GLY A N 1
ATOM 1302 C CA . GLY A 1 172 ? -5.502 18.461 -6.226 1.00 64.56 172 GLY A CA 1
ATOM 1303 C C . GLY A 1 172 ? -6.219 17.675 -7.331 1.00 64.56 172 GLY A C 1
ATOM 1304 O O . GLY A 1 172 ? -6.355 16.451 -7.243 1.00 64.56 172 GLY A O 1
ATOM 1305 N N . PRO A 1 173 ? -6.690 18.340 -8.402 1.00 54.22 173 PRO A N 1
ATOM 1306 C CA . PRO A 1 173 ? -7.025 17.606 -9.607 1.00 54.22 173 PRO A CA 1
ATOM 1307 C C . PRO A 1 173 ? -5.739 16.905 -10.042 1.00 54.22 173 PRO A C 1
ATOM 1309 O O . PRO A 1 173 ? -4.801 17.572 -10.482 1.00 54.22 173 PRO A O 1
ATOM 1312 N N . MET A 1 174 ? -5.678 15.572 -9.901 1.00 49.91 174 MET A N 1
ATOM 1313 C CA . MET A 1 174 ? -4.761 14.770 -10.705 1.00 49.91 174 MET A CA 1
ATOM 1314 C C . MET A 1 174 ? -4.926 15.325 -12.109 1.00 49.91 174 MET A C 1
ATOM 1316 O O . MET A 1 174 ? -6.028 15.235 -12.658 1.00 49.91 174 MET A O 1
ATOM 1320 N N . GLN A 1 175 ? -3.893 15.982 -12.635 1.00 41.66 175 GLN A N 1
ATOM 1321 C CA . GLN A 1 175 ? -3.871 16.383 -14.027 1.00 41.66 175 GLN A CA 1
ATOM 1322 C C . GLN A 1 175 ? -3.896 15.069 -14.797 1.00 41.66 175 GLN A C 1
ATOM 1324 O O . GLN A 1 175 ? -2.873 14.464 -15.095 1.00 41.66 175 GLN A O 1
ATOM 1329 N N . VAL A 1 176 ? -5.108 14.573 -15.041 1.00 40.22 176 VAL A N 1
ATOM 1330 C CA . VAL A 1 176 ? -5.404 13.729 -16.174 1.00 40.22 176 VAL A CA 1
ATOM 1331 C C . VAL A 1 176 ? -4.853 14.558 -17.309 1.00 40.22 176 VAL A C 1
ATOM 1333 O O . VAL A 1 176 ? -5.384 15.640 -17.568 1.00 40.22 176 VAL A O 1
ATOM 1336 N N . ALA A 1 177 ? -3.720 14.116 -17.856 1.00 40.66 177 ALA A N 1
ATOM 1337 C CA . ALA A 1 177 ? -3.191 14.595 -19.112 1.00 40.66 177 ALA A CA 1
ATOM 1338 C C . ALA A 1 177 ? -4.349 14.477 -20.099 1.00 40.66 177 ALA A C 1
ATOM 1340 O O . ALA A 1 177 ? -4.646 13.415 -20.639 1.00 40.66 177 ALA A O 1
ATOM 1341 N N . THR A 1 178 ? -5.121 15.551 -20.174 1.00 37.84 178 THR A N 1
ATOM 1342 C CA . THR A 1 178 ? -6.189 15.717 -21.126 1.00 37.84 178 THR A CA 1
ATOM 1343 C C . THR A 1 178 ? -5.420 15.853 -22.411 1.00 37.84 178 THR A C 1
ATOM 1345 O O . THR A 1 178 ? -4.514 16.683 -22.493 1.00 37.84 178 THR A O 1
ATOM 1348 N N . GLU A 1 179 ? -5.690 14.901 -23.298 1.00 38.78 179 GLU A N 1
ATOM 1349 C CA . GLU A 1 179 ? -5.341 14.877 -24.706 1.00 38.78 179 GLU A CA 1
ATOM 1350 C C . GLU A 1 179 ? -4.543 16.098 -25.142 1.00 38.78 179 GLU A C 1
ATOM 1352 O O . GLU A 1 179 ? -5.045 17.226 -25.125 1.00 38.78 179 GLU A O 1
ATOM 1357 N N . THR A 1 180 ? -3.314 15.855 -25.600 1.00 39.91 180 THR A N 1
ATOM 1358 C CA . THR A 1 180 ? -2.699 16.711 -26.605 1.00 39.91 180 THR A CA 1
ATOM 1359 C C . THR A 1 180 ? -3.747 16.944 -27.686 1.00 39.91 180 THR A C 1
ATOM 1361 O O . THR A 1 180 ? -3.947 16.121 -28.575 1.00 39.91 180 THR A O 1
ATOM 1364 N N . THR A 1 181 ? -4.460 18.061 -27.562 1.00 40.00 181 THR A N 1
ATOM 1365 C CA . THR A 1 181 ? -5.283 18.628 -28.608 1.00 40.00 181 THR A CA 1
ATOM 1366 C C . THR A 1 181 ? -4.267 19.012 -29.658 1.00 40.00 181 THR A C 1
ATOM 1368 O O . THR A 1 181 ? -3.636 20.061 -29.573 1.00 40.00 181 THR A O 1
ATOM 1371 N N . ILE A 1 182 ? -4.010 18.093 -30.585 1.00 45.50 182 ILE A N 1
ATOM 1372 C CA . ILE A 1 182 ? -3.345 18.431 -31.829 1.00 45.50 182 ILE A CA 1
ATOM 1373 C C . ILE A 1 182 ? -4.275 19.463 -32.468 1.00 45.50 182 ILE A C 1
ATOM 1375 O O . ILE A 1 182 ? -5.431 19.122 -32.735 1.00 45.50 182 ILE A O 1
ATOM 1379 N N . PRO A 1 183 ? -3.846 20.719 -32.681 1.00 37.72 183 PRO A N 1
ATOM 1380 C CA . PRO A 1 183 ? -4.624 21.633 -33.490 1.00 37.72 183 PRO A CA 1
ATOM 1381 C C . PRO A 1 183 ? -4.626 21.082 -34.918 1.00 37.72 183 PRO A C 1
ATOM 1383 O O . PRO A 1 183 ? -3.697 21.279 -35.699 1.00 37.72 183 PRO A O 1
ATOM 1386 N N . VAL A 1 184 ? -5.675 20.328 -35.237 1.00 45.09 184 VAL A N 1
ATOM 1387 C CA . VAL A 1 184 ? -6.072 20.040 -36.606 1.00 45.09 184 VAL A CA 1
ATOM 1388 C C . VAL A 1 184 ? -6.658 21.328 -37.160 1.00 45.09 184 VAL A C 1
ATOM 1390 O O . VAL A 1 184 ? -7.707 21.782 -36.711 1.00 45.09 184 VAL A O 1
ATOM 1393 N N . GLY A 1 185 ? -5.987 21.884 -38.164 1.00 39.47 185 GLY A N 1
ATOM 1394 C CA . GLY A 1 185 ? -6.649 22.710 -39.164 1.00 39.47 185 GLY A CA 1
ATOM 1395 C C . GLY A 1 185 ? -6.045 24.089 -39.372 1.00 39.47 185 GLY A C 1
ATOM 1396 O O . GLY A 1 185 ? -6.449 25.054 -38.737 1.00 39.47 185 GLY A O 1
ATOM 1397 N N . SER A 1 186 ? -5.194 24.184 -40.391 1.00 41.53 186 SER A N 1
ATOM 1398 C CA . SER A 1 186 ? -5.482 25.079 -41.516 1.00 41.53 186 SER A CA 1
ATOM 1399 C C . SER A 1 186 ? -4.624 24.667 -42.714 1.00 41.53 186 SER A C 1
ATOM 1401 O O . SER A 1 186 ? -3.549 25.216 -42.945 1.00 41.53 186 SER A O 1
ATOM 1403 N N . GLN A 1 187 ? -5.099 23.674 -43.467 1.00 39.47 187 GLN A N 1
ATOM 1404 C CA . GLN A 1 187 ? -4.809 23.599 -44.894 1.00 39.47 187 GLN A CA 1
ATOM 1405 C C . GLN A 1 187 ? -6.128 23.586 -45.649 1.00 39.47 187 GLN A C 1
ATOM 1407 O O . GLN A 1 187 ? -7.086 22.906 -45.289 1.00 39.47 187 GLN A O 1
ATOM 1412 N N . GLN A 1 188 ? -6.145 24.472 -46.624 1.00 39.88 188 GLN A N 1
ATOM 1413 C CA . GLN A 1 188 ? -7.275 25.010 -47.331 1.00 39.88 188 GLN A CA 1
ATOM 1414 C C . GLN A 1 188 ? -7.347 24.334 -48.704 1.00 39.88 188 GLN A C 1
ATOM 1416 O O . GLN A 1 188 ? -6.320 24.180 -49.357 1.00 39.88 188 GLN A O 1
ATOM 1421 N N . GLU A 1 189 ? -8.577 23.983 -49.079 1.00 42.31 189 GLU A N 1
ATOM 1422 C CA . GLU A 1 189 ? -9.123 23.811 -50.434 1.00 42.31 189 GLU A CA 1
ATOM 1423 C C . GLU A 1 189 ? -8.552 22.733 -51.372 1.00 42.31 189 GLU A C 1
ATOM 1425 O O . GLU A 1 189 ? -7.399 22.736 -51.794 1.00 42.31 189 GLU A O 1
ATOM 1430 N N . GLY A 1 190 ? -9.471 21.862 -51.791 1.00 38.03 190 GLY A N 1
ATOM 1431 C CA . GLY A 1 190 ? -9.359 20.968 -52.934 1.00 38.03 190 GLY A CA 1
ATOM 1432 C C . GLY A 1 190 ? -10.664 20.193 -53.081 1.00 38.03 190 GLY A C 1
ATOM 1433 O O . GLY A 1 190 ? -10.844 19.171 -52.428 1.00 38.03 190 GLY A O 1
ATOM 1434 N N . GLU A 1 191 ? -11.591 20.756 -53.857 1.00 49.22 191 GLU A N 1
ATOM 1435 C CA . GLU A 1 191 ? -12.856 20.153 -54.287 1.00 49.22 191 GLU A CA 1
ATOM 1436 C C . GLU A 1 191 ? -12.664 18.730 -54.830 1.00 49.22 191 GLU A C 1
ATOM 1438 O O . GLU A 1 191 ? -11.782 18.504 -55.650 1.00 49.22 191 GLU A O 1
ATOM 1443 N N . ASP A 1 192 ? -13.525 17.797 -54.418 1.00 41.53 192 ASP A N 1
ATOM 1444 C CA . ASP A 1 192 ? -14.247 16.933 -55.358 1.00 41.53 192 ASP A CA 1
ATOM 1445 C C . ASP A 1 192 ? -15.370 16.176 -54.635 1.00 41.53 192 ASP A C 1
ATOM 1447 O O . ASP A 1 192 ? -15.219 15.670 -53.520 1.00 41.53 192 ASP A O 1
ATOM 1451 N N . GLY A 1 193 ? -16.547 16.175 -55.260 1.00 51.38 193 GLY A N 1
ATOM 1452 C CA . GLY A 1 193 ? -17.788 15.673 -54.687 1.00 51.38 193 GLY A CA 1
ATOM 1453 C C . GLY A 1 193 ? -17.854 14.151 -54.605 1.00 51.38 193 GLY A C 1
ATOM 1454 O O . GLY A 1 193 ? -17.510 13.452 -55.553 1.00 51.38 193 GLY A O 1
ATOM 1455 N N . VAL A 1 194 ? -18.400 13.647 -53.496 1.00 49.34 194 VAL A N 1
ATOM 1456 C CA . VAL A 1 194 ? -18.966 12.296 -53.403 1.00 49.34 194 VAL A CA 1
ATOM 1457 C C . VAL A 1 194 ? -20.194 12.335 -52.494 1.00 49.34 194 VAL A C 1
ATOM 1459 O O . VAL A 1 194 ? -20.206 12.989 -51.452 1.00 49.34 194 VAL A O 1
ATOM 1462 N N . GLU A 1 195 ? -21.239 11.652 -52.951 1.00 46.03 195 GLU A N 1
ATOM 1463 C CA . GLU A 1 195 ? -22.556 11.518 -52.342 1.00 46.03 195 GLU A CA 1
ATOM 1464 C C . GLU A 1 195 ? -22.532 11.082 -50.870 1.00 46.03 195 GLU A C 1
ATOM 1466 O O . GLU A 1 195 ? -21.705 10.292 -50.413 1.00 46.03 195 GLU A O 1
ATOM 1471 N N . GLY A 1 196 ? -23.503 11.621 -50.134 1.00 50.84 196 GLY A N 1
ATOM 1472 C CA . GLY A 1 196 ? -23.650 11.466 -48.700 1.00 50.84 196 GLY A CA 1
ATOM 1473 C C . GLY A 1 196 ? -24.021 10.049 -48.279 1.00 50.84 196 GLY A C 1
ATOM 1474 O O . GLY A 1 196 ? -25.101 9.549 -48.585 1.00 50.84 196 GLY A O 1
ATOM 1475 N N . VAL A 1 197 ? -23.163 9.461 -47.452 1.00 51.16 197 VAL A N 1
ATOM 1476 C CA . VAL A 1 197 ? -23.546 8.412 -46.509 1.00 51.16 197 VAL A CA 1
ATOM 1477 C C . VAL A 1 197 ? -23.642 9.085 -45.146 1.00 51.16 197 VAL A C 1
ATOM 1479 O O . VAL A 1 197 ? -22.642 9.536 -44.591 1.00 51.16 197 VAL A O 1
ATOM 1482 N N . ALA A 1 198 ? -24.866 9.217 -44.631 1.00 48.81 198 ALA A N 1
ATOM 1483 C CA . ALA A 1 198 ? -25.124 9.727 -43.292 1.00 48.81 198 ALA A CA 1
ATOM 1484 C C . ALA A 1 198 ? -24.572 8.732 -42.260 1.00 48.81 198 ALA A C 1
ATOM 1486 O O . ALA A 1 198 ? -25.271 7.830 -41.802 1.00 48.81 198 ALA A O 1
ATOM 1487 N N . SER A 1 199 ? -23.294 8.884 -41.918 1.00 51.03 199 SER A N 1
ATOM 1488 C CA . SER A 1 199 ? -22.679 8.215 -40.779 1.00 51.03 199 SER A CA 1
ATOM 1489 C C . SER A 1 199 ? -23.399 8.680 -39.521 1.00 51.03 199 SER A C 1
ATOM 1491 O O . SER A 1 199 ? -23.270 9.835 -39.111 1.00 51.03 199 SER A O 1
ATOM 1493 N N . SER A 1 200 ? -24.204 7.796 -38.927 1.00 54.00 200 SER A N 1
ATOM 1494 C CA . SER A 1 200 ? -24.775 8.037 -37.606 1.00 54.00 200 SER A CA 1
ATOM 1495 C C . SER A 1 200 ? -23.641 8.394 -36.639 1.00 54.00 200 SER A C 1
ATOM 1497 O O . SER A 1 200 ? -22.637 7.678 -36.613 1.00 54.00 200 SER A O 1
ATOM 1499 N N . PRO A 1 201 ? -23.761 9.485 -35.865 1.00 56.12 201 PRO A N 1
ATOM 1500 C CA . PRO A 1 201 ? -22.740 9.840 -34.895 1.00 56.12 201 PRO A CA 1
ATOM 1501 C C . PRO A 1 201 ? -22.611 8.692 -33.895 1.00 56.12 201 PRO A C 1
ATOM 1503 O O . PRO A 1 201 ? -23.592 8.306 -33.254 1.00 56.12 201 PRO A O 1
ATOM 1506 N N . SER A 1 202 ? -21.408 8.126 -33.793 1.00 60.75 202 SER A N 1
ATOM 1507 C CA . SER A 1 202 ? -21.081 7.161 -32.747 1.00 60.75 202 SER A CA 1
ATOM 1508 C C . SER A 1 202 ? -21.474 7.758 -31.394 1.00 60.75 202 SER A C 1
ATOM 1510 O O . SER A 1 202 ? -21.178 8.933 -31.151 1.00 60.75 202 SER A O 1
ATOM 1512 N N . PRO A 1 203 ? -22.154 6.997 -30.517 1.00 63.00 203 PRO A N 1
ATOM 1513 C CA . PRO A 1 203 ? -22.493 7.497 -29.196 1.00 63.00 203 PRO A CA 1
ATOM 1514 C C . PRO A 1 203 ? -21.208 7.939 -28.483 1.00 63.00 203 PRO A C 1
ATOM 1516 O O . PRO A 1 203 ? -20.176 7.271 -28.628 1.00 63.00 203 PRO A O 1
ATOM 1519 N N . PRO A 1 204 ? -21.242 9.061 -27.741 1.00 61.09 204 PRO A N 1
ATOM 1520 C CA . PRO A 1 204 ? -20.078 9.511 -26.998 1.00 61.09 204 PRO A CA 1
ATOM 1521 C C . PRO A 1 204 ? -19.616 8.388 -26.060 1.00 61.09 204 PRO A C 1
ATOM 1523 O O . PRO A 1 204 ? -20.462 7.678 -25.498 1.00 61.09 204 PRO A O 1
ATOM 1526 N N . PRO A 1 205 ? -18.296 8.194 -25.894 1.00 60.78 205 PRO A N 1
ATOM 1527 C CA . PRO A 1 205 ? -17.791 7.219 -24.944 1.00 60.78 205 PRO A CA 1
ATOM 1528 C C . PRO A 1 205 ? -18.377 7.516 -23.556 1.00 60.78 205 PRO A C 1
ATOM 1530 O O . PRO A 1 205 ? -18.592 8.687 -23.217 1.00 60.78 205 PRO A O 1
ATOM 1533 N N . PRO A 1 206 ? -18.671 6.479 -22.752 1.00 61.09 206 PRO A N 1
ATOM 1534 C CA . PRO A 1 206 ? -19.188 6.689 -21.410 1.00 61.09 206 PRO A CA 1
ATOM 1535 C C . PRO A 1 206 ? -18.223 7.586 -20.621 1.00 61.09 206 PRO A C 1
ATOM 1537 O O . PRO A 1 206 ? -17.003 7.475 -20.797 1.00 61.09 206 PRO A O 1
ATOM 1540 N N . PRO A 1 207 ? -18.743 8.479 -19.760 1.00 51.53 207 PRO A N 1
ATOM 1541 C CA . PRO A 1 207 ? -17.892 9.331 -18.949 1.00 51.53 207 PRO A CA 1
ATOM 1542 C C . PRO A 1 207 ? -16.955 8.460 -18.101 1.00 51.53 207 PRO A C 1
ATOM 1544 O O . PRO A 1 207 ? -17.365 7.392 -17.630 1.00 51.53 207 PRO A O 1
ATOM 1547 N N . PRO A 1 208 ? -15.697 8.886 -17.897 1.00 47.44 208 PRO A N 1
ATOM 1548 C CA . PRO A 1 208 ? -14.772 8.140 -17.062 1.00 47.44 208 PRO A CA 1
ATOM 1549 C C . PRO A 1 208 ? -15.355 7.975 -15.649 1.00 47.44 208 PRO A C 1
ATOM 1551 O O . PRO A 1 208 ? -15.984 8.910 -15.141 1.00 47.44 208 PRO A O 1
ATOM 1554 N N . PRO A 1 209 ? -15.130 6.823 -14.989 1.00 57.97 209 PRO A N 1
ATOM 1555 C CA . PRO A 1 209 ? -15.618 6.601 -13.635 1.00 57.97 209 PRO A CA 1
ATOM 1556 C C . PRO A 1 209 ? -15.082 7.690 -12.711 1.00 57.97 209 PRO A C 1
ATOM 1558 O O . PRO A 1 209 ? -13.903 8.075 -12.807 1.00 57.97 209 PRO A O 1
ATOM 1561 N N . THR A 1 210 ? -15.954 8.180 -11.828 1.00 63.56 210 THR A N 1
ATOM 1562 C CA . THR A 1 210 ? -15.580 9.203 -10.849 1.00 63.56 210 THR A CA 1
ATOM 1563 C C . THR A 1 210 ? -14.454 8.677 -9.958 1.00 63.56 210 THR A C 1
ATOM 1565 O O . THR A 1 210 ? -14.327 7.463 -9.778 1.00 63.56 210 THR A O 1
ATOM 1568 N N . PRO A 1 211 ? -13.622 9.550 -9.368 1.00 52.31 211 PRO A N 1
ATOM 1569 C CA . PRO A 1 211 ? -12.552 9.100 -8.482 1.00 52.31 211 PRO A CA 1
ATOM 1570 C C . PRO A 1 211 ? -13.065 8.196 -7.350 1.00 52.31 211 PRO A C 1
ATOM 1572 O O . PRO A 1 211 ? -12.439 7.190 -7.049 1.00 52.31 211 PRO A O 1
ATOM 1575 N N . LEU A 1 212 ? -14.260 8.470 -6.813 1.00 57.41 212 LEU A N 1
ATOM 1576 C CA . LEU A 1 212 ? -14.920 7.610 -5.822 1.00 57.41 212 LEU A CA 1
ATOM 1577 C C . LEU A 1 212 ? -15.303 6.229 -6.384 1.00 57.41 212 LEU A C 1
ATOM 1579 O O . LEU A 1 212 ? -15.090 5.216 -5.724 1.00 57.41 212 LEU A O 1
ATOM 1583 N N . GLN A 1 213 ? -15.800 6.168 -7.625 1.00 68.88 213 GLN A N 1
ATOM 1584 C CA . GLN A 1 213 ? -16.098 4.898 -8.300 1.00 68.88 213 GLN A CA 1
ATOM 1585 C C . GLN A 1 213 ? -14.833 4.087 -8.604 1.00 68.88 213 GLN A C 1
ATOM 1587 O O . GLN A 1 213 ? -14.874 2.861 -8.539 1.00 68.88 213 GLN A O 1
ATOM 1592 N N . ARG A 1 214 ? -13.705 4.747 -8.904 1.00 60.47 214 ARG A N 1
ATOM 1593 C CA . ARG A 1 214 ? -12.409 4.076 -9.124 1.00 60.47 214 ARG A CA 1
ATOM 1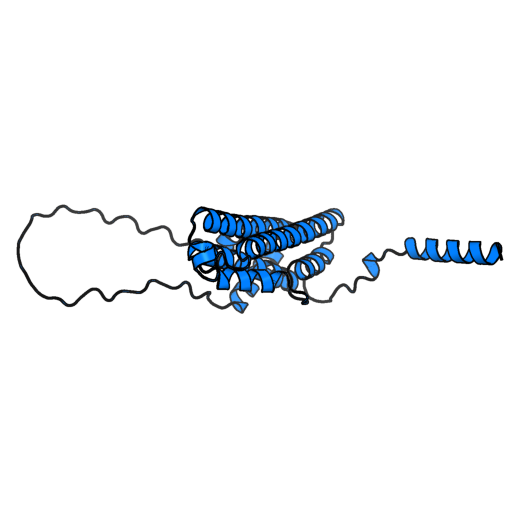594 C C . ARG A 1 214 ? -11.866 3.433 -7.855 1.00 60.47 214 ARG A C 1
ATOM 1596 O O . ARG A 1 214 ? -11.321 2.339 -7.924 1.00 60.47 214 ARG A O 1
ATOM 1603 N N . LEU A 1 215 ? -12.087 4.070 -6.708 1.00 61.03 215 LEU A N 1
ATOM 1604 C CA . LEU A 1 215 ? -11.691 3.528 -5.410 1.00 61.03 215 LEU A CA 1
ATOM 1605 C C . LEU A 1 215 ? -12.539 2.315 -4.985 1.00 61.03 215 LEU A C 1
ATOM 1607 O O . LEU A 1 215 ? -12.145 1.589 -4.077 1.00 61.03 215 LEU A O 1
ATOM 1611 N N . GLY A 1 216 ? -13.680 2.056 -5.639 1.00 58.47 216 GLY A N 1
ATOM 1612 C CA . GLY A 1 216 ? -14.577 0.946 -5.302 1.00 58.47 216 GLY A CA 1
ATOM 1613 C C . GLY A 1 216 ? -15.286 1.131 -3.956 1.00 58.47 216 GLY A C 1
ATOM 1614 O O . GLY A 1 216 ? -15.518 0.138 -3.250 1.00 58.47 216 GLY A O 1
ATOM 1615 N N . TRP A 1 217 ? -15.537 2.395 -3.576 1.00 54.19 217 TRP A N 1
ATOM 1616 C CA . TRP A 1 217 ? -16.067 2.798 -2.266 1.00 54.19 217 TRP A CA 1
ATOM 1617 C C . TRP A 1 217 ? -17.584 2.937 -2.256 1.00 54.19 217 TRP A C 1
ATOM 1619 O O . TRP A 1 217 ? -18.155 3.394 -3.268 1.00 54.19 217 TRP A O 1
#

Organism: NCBI:txid41880

Radius of gyration: 25.27 Å; chains: 1; bounding box: 49×45×101 Å

Foldseek 3Di:
DVVVVVVVVVVVVVVVPPPCLVVPPLDPDDLLQLLLLLLLLLVLLVVLLVCLVVLFLVSNLVSLCQQQDPDCSHQLNSLLSNLSPQPDPVSSVLSNVLSVVLNVLSVVLNVVLVVCVPPPHDDGSRSSPDPVRSVVSNCSSVVSLVSSLVNLVSDDPVSNVSSNVSNDVVVDPPPPVDDPPPPPDDDDDDDDDDDDDPDDPDPPDPPPDDSVVSSVD